Protein AF-A0A9P4L7N9-F1 (afdb_monomer_lite)

Foldseek 3Di:
DDDDDDDDDPDDLLVQDDPVPRDGDDPDDPDDDDPVVSVQVVVCVVVVWRWDWDDDPPPDIDIDTHHPPPPDVVVVVVVVVVVCPDVLLVVLVVLVVVLVVLVVPDPPDPVSLVVNLVSLLCCVVVRPPQLVSQCVVVVHNVVSVVVNVVSCVSNVVVVVVVVVVVCLVPDPVNVVVPPPVVQVPDDQLADFCLVLLVVQLVVQPDLWRDLLCVAQALSLVDPDSVLSNVSSVLVVLLVVQDPSVVCLVCSQVVVNVVSCVVRVNDDDPVCSNSSHHPHPPPSHRGSDPPPSPVRPDTSDDPDPPD

Secondary structure (DSSP, 8-state):
-PPPPP------GGGS--TTT-PPPSTT-SSPPPHHHHHHHHHHHHHTSEEEEEEETTTEEEEEEE----TTSHHHHHHHHHHS--HHHHHHHHHHHHHHHHHHT--S-HHHHHHHHHHHHHHHHHSTTHHHHHHHHHS-HHHHHHHHHHHHHHHHHHHHHHHHHHHHHH-HHHHT-HHHHHHHHS-GGGSBTHHHHHHHHH-TT-----HHHHHHSSGGG--SHHHHHHHHHHHHHHHTTS-HHHHHHHHHHT-HHHHHHHTT----GGGGGGG---TT-TTTTBS-STT-GGG-S-SS------

Organism: NCBI:txid1168544

Radius of gyration: 30.71 Å; chains: 1; bounding box: 59×58×100 Å

Sequence (306 aa):
MPAQLNHIQEFDEDELIDDSTSTIPISGLSTPLGLRDRFIRRLARLSGASVQISDERECSMSIFLTRRSSGLELDKELCRLLERGSTLDHDLGDRLIALYHSVHEYTGSMKKLNALIHSASTMTRSLPHLHVRMKPLLGKARFADELYQLICTLGFPERVYSTLVRAARTSRTFERLPSVHYFFTKPPQKRESVFRLIQFLNDRENTEPRPCLQRDYGFSFCKQREEVSCVKDIYSRLLQKVQPSDLHTACMSGELYELGYKNKVFIDAKNSRLMKNDYGNPYLGFDNVEGLEKFKDSLFKRRLRS

Structure (mmCIF, N/CA/C/O backbone):
data_AF-A0A9P4L7N9-F1
#
_entry.id   AF-A0A9P4L7N9-F1
#
loop_
_atom_site.group_PDB
_atom_site.id
_atom_site.type_symbol
_atom_site.label_atom_id
_atom_site.label_alt_id
_atom_site.label_comp_id
_atom_site.label_asym_id
_atom_site.label_entity_id
_atom_site.label_seq_id
_atom_site.pdbx_PDB_ins_code
_atom_site.Cartn_x
_atom_site.Cartn_y
_atom_site.Cartn_z
_atom_site.occupancy
_atom_site.B_iso_or_equiv
_atom_site.auth_seq_id
_atom_site.auth_comp_id
_atom_site.auth_asym_id
_atom_site.auth_atom_id
_atom_site.pdbx_PDB_model_num
ATOM 1 N N . MET A 1 1 ? 2.502 -21.934 -65.027 1.00 39.50 1 MET A N 1
ATOM 2 C CA . MET A 1 1 ? 2.366 -21.321 -63.689 1.00 39.50 1 MET A CA 1
ATOM 3 C C . MET A 1 1 ? 2.551 -22.410 -62.643 1.00 39.50 1 MET A C 1
ATOM 5 O O . MET A 1 1 ? 1.720 -23.309 -62.633 1.00 39.50 1 MET A O 1
ATOM 9 N N . PRO A 1 2 ? 3.627 -22.414 -61.836 1.00 43.03 2 PRO A N 1
ATOM 10 C CA . PRO A 1 2 ? 3.754 -23.350 -60.726 1.00 43.03 2 PRO A CA 1
ATOM 11 C C . PRO A 1 2 ? 3.201 -22.733 -59.433 1.00 43.03 2 PRO A C 1
ATOM 13 O O . PRO A 1 2 ? 3.405 -21.552 -59.154 1.00 43.03 2 PRO A O 1
ATOM 16 N N . ALA A 1 3 ? 2.469 -23.550 -58.679 1.00 45.22 3 ALA A N 1
ATOM 17 C CA . ALA A 1 3 ? 1.865 -23.205 -57.401 1.00 45.22 3 ALA A CA 1
ATOM 18 C C . ALA A 1 3 ? 2.938 -22.982 -56.321 1.00 45.22 3 ALA A C 1
ATOM 20 O O . ALA A 1 3 ? 3.862 -23.782 -56.178 1.00 45.22 3 ALA A O 1
ATOM 21 N N . GLN A 1 4 ? 2.801 -21.893 -55.563 1.00 47.22 4 GLN A N 1
ATOM 22 C CA . GLN A 1 4 ? 3.612 -21.606 -54.382 1.00 47.22 4 GLN A CA 1
ATOM 23 C C . GLN A 1 4 ? 3.220 -22.563 -53.247 1.00 47.22 4 GLN A C 1
ATOM 25 O O . GLN A 1 4 ? 2.061 -22.613 -52.839 1.00 47.22 4 GLN A O 1
ATOM 30 N N . LEU A 1 5 ? 4.194 -23.333 -52.757 1.00 43.31 5 LEU A N 1
ATOM 31 C CA . LEU A 1 5 ? 4.078 -24.170 -51.563 1.00 43.31 5 LEU A CA 1
ATOM 32 C C . LEU A 1 5 ? 4.108 -23.296 -50.301 1.00 43.31 5 LEU A C 1
ATOM 34 O O . LEU A 1 5 ? 4.976 -22.439 -50.145 1.00 43.31 5 LEU A O 1
ATOM 38 N N . ASN A 1 6 ? 3.151 -23.545 -49.406 1.00 43.66 6 ASN A N 1
ATOM 39 C CA . ASN A 1 6 ? 3.013 -22.899 -48.104 1.00 43.66 6 ASN A CA 1
ATOM 40 C C . ASN A 1 6 ? 4.239 -23.158 -47.217 1.00 43.66 6 ASN A C 1
ATOM 42 O O . ASN A 1 6 ? 4.568 -24.306 -46.921 1.00 43.66 6 ASN A O 1
ATOM 46 N N . HIS A 1 7 ? 4.865 -22.083 -46.740 1.00 39.22 7 HIS A N 1
ATOM 47 C CA . HIS A 1 7 ? 5.882 -22.129 -45.695 1.00 39.22 7 HIS A CA 1
ATOM 48 C C . HIS A 1 7 ? 5.163 -22.306 -44.348 1.00 39.22 7 HIS A C 1
ATOM 50 O O . HIS A 1 7 ? 4.683 -21.342 -43.755 1.00 39.22 7 HIS A O 1
ATOM 56 N N . ILE A 1 8 ? 5.017 -23.550 -43.890 1.00 42.91 8 ILE A N 1
ATOM 57 C CA . ILE A 1 8 ? 4.560 -23.827 -42.525 1.00 42.91 8 ILE A CA 1
ATOM 58 C C . ILE A 1 8 ? 5.722 -23.458 -41.600 1.00 42.91 8 ILE A C 1
ATOM 60 O O . ILE A 1 8 ? 6.830 -23.968 -41.746 1.00 42.91 8 ILE A O 1
ATOM 64 N N . GLN A 1 9 ? 5.487 -22.504 -40.705 1.00 48.31 9 GLN A N 1
ATOM 65 C CA . GLN A 1 9 ? 6.424 -22.125 -39.657 1.00 48.31 9 GLN A CA 1
ATOM 66 C C . GLN A 1 9 ? 6.448 -23.273 -38.637 1.00 48.31 9 GLN A C 1
ATOM 68 O O . GLN A 1 9 ? 5.475 -23.456 -37.906 1.00 48.31 9 GLN A O 1
ATOM 73 N N . GLU A 1 10 ? 7.505 -24.091 -38.646 1.00 48.66 10 GLU A N 1
ATOM 74 C CA . GLU A 1 10 ? 7.739 -25.100 -37.605 1.00 48.66 10 GLU A CA 1
ATOM 75 C C . GLU A 1 10 ? 7.782 -24.387 -36.249 1.00 48.66 10 GLU A C 1
ATOM 77 O O . GLU A 1 10 ? 8.653 -23.553 -35.992 1.00 48.66 10 GLU A O 1
ATOM 82 N N . PHE A 1 11 ? 6.787 -24.658 -35.406 1.00 51.41 11 PHE A N 1
ATOM 83 C CA . PHE A 1 11 ? 6.793 -24.215 -34.020 1.00 51.41 11 PHE A CA 1
ATOM 84 C C . PHE A 1 11 ? 7.800 -25.067 -33.256 1.00 51.41 11 PHE A C 1
ATOM 86 O O . PHE A 1 11 ? 7.732 -26.293 -33.295 1.00 51.41 11 PHE A O 1
ATOM 93 N N . ASP A 1 12 ? 8.734 -24.412 -32.573 1.00 61.47 12 ASP A N 1
ATOM 94 C CA . ASP A 1 12 ? 9.753 -25.094 -31.786 1.00 61.47 12 ASP A CA 1
ATOM 95 C C . ASP A 1 12 ? 9.100 -25.692 -30.530 1.00 61.47 12 ASP A C 1
ATOM 97 O O . ASP A 1 12 ? 8.646 -24.965 -29.640 1.00 61.47 12 ASP A O 1
ATOM 101 N N . GLU A 1 13 ? 9.009 -27.023 -30.485 1.00 60.66 13 GLU A N 1
ATOM 102 C CA . GLU A 1 13 ? 8.358 -27.783 -29.411 1.00 60.66 13 GLU A CA 1
ATOM 103 C C . GLU A 1 13 ? 8.951 -27.467 -28.023 1.00 60.66 13 GLU A C 1
ATOM 105 O O . GLU A 1 13 ? 8.253 -27.574 -27.011 1.00 60.66 13 GLU A O 1
ATOM 110 N N . ASP A 1 14 ? 10.201 -26.986 -27.969 1.00 58.56 14 ASP A N 1
ATOM 111 C CA . ASP A 1 14 ? 10.882 -26.582 -26.736 1.00 58.56 14 ASP A CA 1
ATOM 112 C C . ASP A 1 14 ? 10.313 -25.276 -26.124 1.00 58.56 14 ASP A C 1
ATOM 114 O O . ASP A 1 14 ? 10.538 -25.004 -24.943 1.00 58.56 14 ASP A O 1
ATOM 118 N N . GLU A 1 15 ? 9.564 -24.455 -26.877 1.00 56.69 15 GLU A N 1
ATOM 119 C CA . GLU A 1 15 ? 8.941 -23.215 -26.365 1.00 56.69 15 GLU A CA 1
ATOM 120 C C . GLU A 1 15 ? 7.544 -23.410 -25.779 1.00 56.69 15 GLU A C 1
ATOM 122 O O . GLU A 1 15 ? 7.012 -22.502 -25.135 1.00 56.69 15 GLU A O 1
ATOM 127 N N . LEU A 1 16 ? 6.962 -24.594 -25.963 1.00 55.56 16 LEU A N 1
ATOM 128 C CA . LEU A 1 16 ? 5.641 -24.910 -25.440 1.00 55.56 16 LEU A CA 1
ATOM 129 C C . LEU A 1 16 ? 5.697 -25.329 -23.967 1.00 55.56 16 LEU A C 1
ATOM 131 O O . LEU A 1 16 ? 4.698 -25.212 -23.276 1.00 55.56 16 LEU A O 1
ATOM 135 N N . ILE A 1 17 ? 6.839 -25.755 -23.429 1.00 58.38 17 ILE A N 1
ATOM 136 C CA . ILE A 1 17 ? 6.898 -26.313 -22.072 1.00 58.38 17 ILE A CA 1
ATOM 137 C C . ILE A 1 17 ? 7.143 -25.215 -21.022 1.00 58.38 17 ILE A C 1
ATOM 139 O O . ILE A 1 17 ? 8.161 -24.525 -21.041 1.00 58.38 17 ILE A O 1
ATOM 143 N N . ASP A 1 18 ? 6.218 -25.089 -20.065 1.00 57.59 18 ASP A N 1
ATOM 144 C CA . ASP A 1 18 ? 6.365 -24.237 -18.881 1.00 57.59 18 ASP A CA 1
ATOM 145 C C . ASP A 1 18 ? 7.207 -24.950 -17.808 1.00 57.59 18 ASP A C 1
ATOM 147 O O . ASP A 1 18 ? 6.776 -25.910 -17.160 1.00 57.59 18 ASP A O 1
ATOM 151 N N . ASP A 1 19 ? 8.428 -24.453 -17.603 1.00 60.22 19 ASP A N 1
ATOM 152 C CA . ASP A 1 19 ? 9.402 -25.010 -16.659 1.00 60.22 19 ASP A CA 1
ATOM 153 C C . ASP A 1 19 ? 8.965 -24.908 -15.184 1.00 60.22 19 ASP A C 1
ATOM 155 O O . ASP A 1 19 ? 9.558 -25.565 -14.328 1.00 60.22 19 ASP A O 1
ATOM 159 N N . SER A 1 20 ? 7.926 -24.127 -14.865 1.00 53.53 20 SER A N 1
ATOM 160 C CA . SER A 1 20 ? 7.419 -23.983 -13.494 1.00 53.53 20 SER A CA 1
ATOM 161 C C . SER A 1 20 ? 6.422 -25.070 -13.079 1.00 53.53 20 SER A C 1
ATOM 163 O O . SER A 1 20 ? 6.246 -25.316 -11.885 1.00 53.53 20 SER A O 1
ATOM 165 N N . THR A 1 21 ? 5.786 -25.744 -14.041 1.00 57.22 21 THR A N 1
ATOM 166 C CA . THR A 1 21 ? 4.665 -26.660 -13.771 1.00 57.22 21 THR A CA 1
ATOM 167 C C . THR A 1 21 ? 4.963 -28.120 -14.101 1.00 57.22 21 THR A C 1
ATOM 169 O O . THR A 1 21 ? 4.187 -28.994 -13.726 1.00 57.22 21 THR A O 1
ATOM 172 N N . SER A 1 22 ? 6.094 -28.423 -14.756 1.00 53.97 22 SER A N 1
ATOM 173 C CA . SER A 1 22 ? 6.445 -29.772 -15.253 1.00 53.97 22 SER A CA 1
ATOM 174 C C . SER A 1 22 ? 5.378 -30.425 -16.150 1.00 53.97 22 SER A C 1
ATOM 176 O O . SER A 1 22 ? 5.483 -31.607 -16.473 1.00 53.97 22 SER A O 1
ATOM 178 N N . THR A 1 23 ? 4.358 -29.679 -16.574 1.00 54.66 23 THR A N 1
ATOM 179 C CA . THR A 1 23 ? 3.279 -30.162 -17.435 1.00 54.66 23 THR A CA 1
ATOM 180 C C . THR A 1 23 ? 3.532 -29.743 -18.875 1.00 54.66 23 THR A C 1
ATOM 182 O O . THR A 1 23 ? 3.789 -28.575 -19.151 1.00 54.66 23 THR A O 1
ATOM 185 N N . ILE A 1 24 ? 3.442 -30.705 -19.794 1.00 51.59 24 ILE A N 1
ATOM 186 C CA . ILE A 1 24 ? 3.513 -30.480 -21.240 1.00 51.59 24 ILE A CA 1
ATOM 187 C C . ILE A 1 24 ? 2.164 -29.899 -21.684 1.00 51.59 24 ILE A C 1
ATOM 189 O O . ILE A 1 24 ? 1.150 -30.587 -21.527 1.00 51.59 24 ILE A O 1
ATOM 193 N N . PRO A 1 25 ? 2.083 -28.692 -22.261 1.00 51.41 25 PRO A N 1
ATOM 194 C CA . PRO A 1 25 ? 0.931 -28.354 -23.061 1.00 51.41 25 PRO A CA 1
ATOM 195 C C . PRO A 1 25 ? 1.207 -28.906 -24.459 1.00 51.41 25 PRO A C 1
ATOM 197 O O . PRO A 1 25 ? 2.130 -28.475 -25.139 1.00 51.41 25 PRO A O 1
ATOM 200 N N . ILE A 1 26 ? 0.355 -29.839 -24.875 1.00 50.16 26 ILE A N 1
ATOM 201 C CA . ILE A 1 26 ? 0.220 -30.406 -26.224 1.00 50.16 26 ILE A CA 1
ATOM 202 C C . ILE A 1 26 ? 0.769 -31.836 -26.372 1.00 50.16 26 ILE A C 1
ATOM 204 O O . ILE A 1 26 ? 1.901 -32.189 -26.057 1.00 50.16 26 ILE A O 1
ATOM 208 N N . SER A 1 27 ? -0.143 -32.667 -26.864 1.00 47.53 27 SER A N 1
ATOM 209 C CA . SER A 1 27 ? -0.022 -34.058 -27.283 1.00 47.53 27 SER A CA 1
ATOM 210 C C . SER A 1 27 ? 0.957 -34.224 -28.450 1.00 47.53 27 SER A C 1
ATOM 212 O O . SER A 1 27 ? 0.687 -33.710 -29.533 1.00 47.53 27 SER A O 1
ATOM 214 N N . GLY A 1 28 ? 2.043 -34.977 -28.250 1.00 55.84 28 GLY A N 1
ATOM 215 C CA . GLY A 1 28 ? 2.969 -35.358 -29.329 1.00 55.84 28 GLY A CA 1
ATOM 216 C C . GLY A 1 28 ? 4.300 -35.951 -28.855 1.00 55.84 28 GLY A C 1
ATOM 217 O O . GLY A 1 28 ? 4.819 -36.869 -29.482 1.00 55.84 28 GLY A O 1
ATOM 218 N N . LEU A 1 29 ? 4.813 -35.510 -27.702 1.00 52.47 29 LEU A N 1
ATOM 219 C CA . LEU A 1 29 ? 6.044 -36.050 -27.115 1.00 52.47 29 LEU A CA 1
ATOM 220 C C . LEU A 1 29 ? 5.734 -37.268 -26.234 1.00 52.47 29 LEU A C 1
ATOM 222 O O . LEU A 1 29 ? 5.100 -37.147 -25.187 1.00 52.47 29 LEU A O 1
ATOM 226 N N . SER A 1 30 ? 6.199 -38.452 -26.642 1.00 58.56 30 SER A N 1
ATOM 227 C CA . SER A 1 30 ? 6.005 -39.710 -25.902 1.00 58.56 30 SER A CA 1
ATOM 228 C C . SER A 1 30 ? 6.759 -39.765 -24.566 1.00 58.56 30 SER A C 1
ATOM 230 O O . SER A 1 30 ? 6.427 -40.586 -23.714 1.00 58.56 30 SER A O 1
ATOM 232 N N . THR A 1 31 ? 7.755 -38.897 -24.362 1.00 63.03 31 THR A N 1
ATOM 233 C CA . THR A 1 31 ? 8.534 -38.793 -23.118 1.00 63.03 31 THR A CA 1
ATOM 234 C C . THR A 1 31 ? 9.012 -37.353 -22.891 1.00 63.03 31 THR A C 1
ATOM 236 O O . THR A 1 31 ? 9.575 -36.766 -23.817 1.00 63.03 31 THR A O 1
ATOM 239 N N . PRO A 1 32 ? 8.839 -36.775 -21.686 1.00 63.97 32 PRO A N 1
ATOM 240 C CA . PRO A 1 32 ? 9.313 -35.427 -21.381 1.00 63.97 32 PRO A CA 1
ATOM 241 C C . PRO A 1 32 ? 10.845 -35.364 -21.385 1.00 63.97 32 PRO A C 1
ATOM 243 O O . PRO A 1 32 ? 11.508 -36.151 -20.710 1.00 63.97 32 PRO A O 1
ATOM 246 N N . LEU A 1 33 ? 11.410 -34.394 -22.110 1.00 67.00 33 LEU A N 1
ATOM 247 C CA . LEU A 1 33 ? 12.831 -34.054 -22.006 1.00 67.00 33 LEU A CA 1
ATOM 248 C C . LEU A 1 33 ? 13.129 -33.523 -20.600 1.00 67.00 33 LEU A C 1
ATOM 250 O O . LEU A 1 33 ? 12.395 -32.671 -20.085 1.00 67.00 33 LEU A O 1
ATOM 254 N N . GLY A 1 34 ? 14.213 -34.003 -19.989 1.00 78.81 34 GLY A N 1
ATOM 255 C CA . GLY A 1 34 ? 14.655 -33.536 -18.679 1.00 78.81 34 GLY A CA 1
ATOM 256 C C . GLY A 1 34 ? 15.051 -32.056 -18.706 1.00 78.81 34 GLY A C 1
ATOM 257 O O . GLY A 1 34 ? 15.504 -31.539 -19.727 1.00 78.81 34 GLY A O 1
ATOM 258 N N . LEU A 1 35 ? 14.923 -31.369 -17.564 1.00 75.19 35 LEU A N 1
ATOM 259 C CA . LEU A 1 35 ? 15.269 -29.944 -17.422 1.00 75.19 35 LEU A CA 1
ATOM 260 C C . LEU A 1 35 ? 16.699 -29.638 -17.907 1.00 75.19 35 LEU A C 1
ATOM 262 O O . LEU A 1 35 ? 16.936 -28.615 -18.546 1.00 75.19 35 LEU A O 1
ATOM 266 N N . ARG A 1 36 ? 17.638 -30.560 -17.652 1.00 79.81 36 ARG A N 1
ATOM 267 C CA . ARG A 1 36 ? 19.033 -30.476 -18.105 1.00 79.81 36 ARG A CA 1
ATOM 268 C C . ARG A 1 36 ? 19.140 -30.436 -19.628 1.00 79.81 36 ARG A C 1
ATOM 270 O O . ARG A 1 36 ? 19.815 -29.562 -20.162 1.00 79.81 36 ARG A O 1
ATOM 277 N N . ASP A 1 37 ? 18.444 -31.328 -20.325 1.00 81.06 37 ASP A N 1
ATOM 278 C CA . ASP A 1 37 ? 18.498 -31.406 -21.788 1.00 81.06 37 ASP A CA 1
ATOM 279 C C . ASP A 1 37 ? 17.838 -30.187 -22.435 1.00 81.06 37 ASP A C 1
ATOM 281 O O . ASP A 1 37 ? 18.383 -29.629 -23.388 1.00 81.06 37 ASP A O 1
ATOM 285 N N . ARG A 1 38 ? 16.719 -29.710 -21.866 1.00 80.25 38 ARG A N 1
ATOM 286 C CA . ARG A 1 38 ? 16.063 -28.468 -22.308 1.00 80.25 38 ARG A CA 1
ATOM 287 C C . ARG A 1 38 ? 16.979 -27.259 -22.141 1.00 80.25 38 ARG A C 1
ATOM 289 O O . ARG A 1 38 ? 17.140 -26.467 -23.068 1.00 80.25 38 ARG A O 1
ATOM 296 N N . PHE A 1 39 ? 17.630 -27.139 -20.984 1.00 77.88 39 PHE A N 1
ATOM 297 C CA . PHE A 1 39 ? 18.593 -26.071 -20.722 1.00 77.88 39 PHE A CA 1
ATOM 298 C C . PHE A 1 39 ? 19.777 -26.115 -21.701 1.00 77.88 39 PHE A C 1
ATOM 300 O O . PHE A 1 39 ? 20.113 -25.087 -22.291 1.00 77.88 39 PHE A O 1
ATOM 307 N N . ILE A 1 40 ? 20.360 -27.297 -21.941 1.00 80.12 40 ILE A N 1
ATOM 308 C CA . ILE A 1 40 ? 21.465 -27.492 -22.896 1.00 80.12 40 ILE A CA 1
ATOM 309 C C . ILE A 1 40 ? 21.045 -27.081 -24.310 1.00 80.12 40 ILE A C 1
ATOM 311 O O . ILE A 1 40 ? 21.751 -26.297 -24.945 1.00 80.12 40 ILE A O 1
ATOM 315 N N . ARG A 1 41 ? 19.890 -27.556 -24.796 1.00 80.25 41 ARG A N 1
ATOM 316 C CA . ARG A 1 41 ? 19.378 -27.225 -26.137 1.00 80.25 41 ARG A CA 1
ATOM 317 C C . ARG A 1 41 ? 19.138 -25.732 -26.298 1.00 80.25 41 ARG A C 1
ATOM 319 O O . ARG A 1 41 ? 19.615 -25.129 -27.260 1.00 80.25 41 ARG A O 1
ATOM 326 N N . ARG A 1 42 ? 18.465 -25.111 -25.327 1.00 79.00 42 ARG A N 1
ATOM 327 C CA . ARG A 1 42 ? 18.155 -23.679 -25.371 1.00 79.00 42 ARG A CA 1
ATOM 328 C C . ARG A 1 42 ? 19.420 -22.830 -25.337 1.00 79.00 42 ARG A C 1
ATOM 330 O O . ARG A 1 42 ? 19.534 -21.877 -26.107 1.00 79.00 42 ARG A O 1
ATOM 337 N N . LEU A 1 43 ? 20.384 -23.190 -24.489 1.00 73.81 43 LEU A N 1
ATOM 338 C CA . LEU A 1 43 ? 21.664 -22.494 -24.402 1.00 73.81 43 LEU A CA 1
ATOM 339 C C . LEU A 1 43 ? 22.497 -22.682 -25.678 1.00 73.81 43 LEU A C 1
ATOM 341 O O . LEU A 1 43 ? 23.106 -21.720 -26.147 1.00 73.81 43 LEU A O 1
ATOM 345 N N . ALA A 1 44 ? 22.481 -23.872 -26.284 1.00 79.50 44 ALA A N 1
ATOM 346 C CA . ALA A 1 44 ? 23.184 -24.156 -27.535 1.00 79.50 44 ALA A CA 1
ATOM 347 C C . ALA A 1 44 ? 22.612 -23.334 -28.692 1.00 79.50 44 ALA A C 1
ATOM 349 O O . ALA A 1 44 ? 23.355 -22.696 -29.439 1.00 79.50 44 ALA A O 1
ATOM 350 N N . ARG A 1 45 ? 21.279 -23.262 -28.769 1.00 79.12 45 ARG A N 1
ATOM 351 C CA . ARG A 1 45 ? 20.543 -22.446 -29.739 1.00 79.12 45 ARG A CA 1
ATOM 352 C C . ARG A 1 45 ? 20.857 -20.958 -29.582 1.00 79.12 45 ARG A C 1
ATOM 354 O O . ARG A 1 45 ? 21.196 -20.300 -30.558 1.00 79.12 45 ARG A O 1
ATOM 361 N N . LEU A 1 46 ? 20.796 -20.434 -28.355 1.00 66.88 46 LEU A N 1
ATOM 362 C CA . LEU A 1 46 ? 21.068 -19.018 -28.071 1.00 66.88 46 LEU A CA 1
ATOM 363 C C . LEU A 1 46 ? 22.524 -18.621 -28.341 1.00 66.88 46 LEU A C 1
ATOM 365 O O . LEU A 1 46 ? 22.785 -17.504 -28.780 1.00 66.88 46 LEU A O 1
ATOM 369 N N . SER A 1 47 ? 23.470 -19.515 -28.059 1.00 73.31 47 SER A N 1
ATOM 370 C CA . SER A 1 47 ? 24.902 -19.235 -28.210 1.00 73.31 47 SER A CA 1
ATOM 371 C C . SER A 1 47 ? 25.452 -19.558 -29.603 1.00 73.31 47 SER A C 1
ATOM 373 O O . SER A 1 47 ? 26.557 -19.123 -29.939 1.00 73.31 47 SER A O 1
ATOM 375 N N . GLY A 1 48 ? 24.719 -20.326 -30.416 1.00 77.44 48 GLY A N 1
ATOM 376 C CA . GLY A 1 48 ? 25.243 -20.900 -31.656 1.00 77.44 48 GLY A CA 1
ATOM 377 C C . GLY A 1 48 ? 26.469 -21.789 -31.411 1.00 77.44 48 GLY A C 1
ATOM 378 O O . GLY A 1 48 ? 27.365 -21.860 -32.255 1.00 77.44 48 GLY A O 1
ATOM 379 N N . ALA A 1 49 ? 26.557 -22.405 -30.230 1.00 84.19 49 ALA A N 1
ATOM 380 C CA . ALA A 1 49 ? 27.668 -23.245 -29.806 1.00 84.19 49 ALA A CA 1
ATOM 381 C C . ALA A 1 49 ? 27.156 -24.606 -29.325 1.00 84.19 49 ALA A C 1
ATOM 383 O O . ALA A 1 49 ? 26.030 -24.739 -28.858 1.00 84.19 49 ALA A O 1
ATOM 384 N N . SER A 1 50 ? 28.003 -25.627 -29.419 1.00 88.50 50 SER A N 1
ATOM 385 C CA . SER A 1 50 ? 27.754 -26.897 -28.744 1.00 88.50 50 SER A CA 1
ATOM 386 C C . SER A 1 50 ? 27.944 -26.690 -27.246 1.00 88.50 50 SER A C 1
ATOM 388 O O . SER A 1 50 ? 29.005 -26.233 -26.821 1.00 88.50 50 SER A O 1
ATOM 390 N N . VAL A 1 51 ? 26.932 -27.030 -26.455 1.00 85.06 51 VAL A N 1
ATOM 391 C CA . VAL A 1 51 ? 26.964 -26.943 -24.991 1.00 85.06 51 VAL A CA 1
ATOM 392 C C . VAL A 1 51 ? 27.148 -28.344 -24.430 1.00 85.06 51 VAL A C 1
ATOM 394 O O . VAL A 1 51 ? 26.395 -29.252 -24.777 1.00 85.06 51 VAL A O 1
ATOM 397 N N . GLN A 1 52 ? 28.119 -28.520 -23.542 1.00 91.12 52 GLN A N 1
ATOM 398 C CA . GLN A 1 52 ? 28.273 -29.727 -22.736 1.00 91.12 52 GLN A CA 1
ATOM 399 C C . GLN A 1 52 ? 28.301 -29.341 -21.260 1.00 91.12 52 GLN A C 1
ATOM 401 O O . GLN A 1 52 ? 28.959 -28.374 -20.883 1.00 91.12 52 GLN A O 1
ATOM 406 N N . ILE A 1 53 ? 27.577 -30.087 -20.429 1.00 86.81 53 ILE A N 1
ATOM 407 C CA . ILE A 1 53 ? 27.583 -29.916 -18.974 1.00 86.81 53 ILE A CA 1
ATOM 408 C C . ILE A 1 53 ? 28.283 -31.128 -18.376 1.00 86.81 53 ILE A C 1
ATOM 410 O O . ILE A 1 53 ? 27.849 -32.256 -18.615 1.00 86.81 53 ILE A O 1
ATOM 414 N N . SER A 1 54 ? 29.347 -30.898 -17.614 1.00 88.12 54 SER A N 1
ATOM 415 C CA . SER A 1 54 ? 30.030 -31.930 -16.838 1.00 88.12 54 SER A CA 1
ATOM 416 C C . SER A 1 54 ? 29.748 -31.704 -15.358 1.00 88.12 54 SER A C 1
ATOM 418 O O . SER A 1 54 ? 29.895 -30.591 -14.851 1.00 88.12 54 SER A O 1
ATOM 420 N N . ASP A 1 55 ? 29.325 -32.761 -14.672 1.00 87.31 55 ASP A N 1
ATOM 421 C CA . ASP A 1 55 ? 29.136 -32.738 -13.226 1.00 87.31 55 ASP A CA 1
ATOM 422 C C . ASP A 1 55 ? 30.465 -33.155 -12.585 1.00 87.31 55 ASP A C 1
ATOM 424 O O . ASP A 1 55 ? 30.855 -34.324 -12.597 1.00 87.31 55 ASP A O 1
ATOM 428 N N . GLU A 1 56 ? 31.213 -32.176 -12.085 1.00 72.69 56 GLU A N 1
ATOM 429 C CA . GLU A 1 56 ? 32.501 -32.400 -11.439 1.00 72.69 56 GLU A CA 1
ATOM 430 C C . GLU A 1 56 ? 32.301 -32.392 -9.923 1.00 72.69 56 GLU A C 1
ATOM 432 O O . GLU A 1 56 ? 32.200 -31.335 -9.308 1.00 72.69 56 GLU A O 1
ATOM 437 N N . ARG A 1 57 ? 32.285 -33.581 -9.302 1.00 72.50 57 ARG A N 1
ATOM 438 C CA . ARG A 1 57 ? 32.075 -33.786 -7.849 1.00 72.50 57 ARG A CA 1
ATOM 439 C C . ARG A 1 57 ? 30.713 -33.261 -7.352 1.00 72.50 57 ARG A C 1
ATOM 441 O O . ARG A 1 57 ? 30.013 -32.528 -8.036 1.00 72.50 57 ARG A O 1
ATOM 448 N N . GLU A 1 58 ? 30.323 -33.647 -6.137 1.00 73.31 58 GLU A N 1
ATOM 449 C CA . GLU A 1 58 ? 28.951 -33.488 -5.607 1.00 73.31 58 GLU A CA 1
ATOM 450 C C . GLU A 1 58 ? 28.397 -32.045 -5.550 1.00 73.31 58 GLU A C 1
ATOM 452 O O . GLU A 1 58 ? 27.207 -31.877 -5.301 1.00 73.31 58 GLU A O 1
ATOM 457 N N . CYS A 1 59 ? 29.200 -31.006 -5.818 1.00 64.88 59 CYS A N 1
ATOM 458 C CA . CYS A 1 59 ? 28.775 -29.607 -5.694 1.00 64.88 59 CYS A CA 1
ATOM 459 C C . CYS A 1 59 ? 29.303 -28.647 -6.781 1.00 64.88 59 CYS A C 1
ATOM 461 O O . CYS A 1 59 ? 29.179 -27.435 -6.594 1.00 64.88 59 CYS A O 1
ATOM 463 N N . SER A 1 60 ? 29.892 -29.113 -7.893 1.00 59.19 60 SER A N 1
ATOM 464 C CA . SER A 1 60 ? 30.276 -28.196 -8.982 1.00 59.19 60 SER A CA 1
ATOM 465 C C . SER A 1 60 ? 29.857 -28.673 -10.368 1.00 59.19 60 SER A C 1
ATOM 467 O O . SER A 1 60 ? 30.046 -29.822 -10.746 1.00 59.19 60 SER A O 1
ATOM 469 N N . MET A 1 61 ? 29.278 -27.747 -11.131 1.00 75.75 61 MET A N 1
ATOM 470 C CA . MET A 1 61 ? 28.844 -27.953 -12.507 1.00 75.75 61 MET A CA 1
ATOM 471 C C . MET A 1 61 ? 29.710 -27.082 -13.413 1.00 75.75 61 MET A C 1
ATOM 473 O O . MET A 1 61 ? 29.741 -25.860 -13.249 1.00 75.75 61 MET A O 1
ATOM 477 N N . SER A 1 62 ? 30.402 -27.698 -14.368 1.00 74.00 62 SER A N 1
ATOM 478 C CA . SER A 1 62 ? 31.180 -27.001 -15.391 1.00 74.00 62 SER A CA 1
ATOM 479 C C . SER A 1 62 ? 30.425 -27.034 -16.725 1.00 74.00 62 SER A C 1
ATOM 481 O O . SER A 1 62 ? 29.948 -28.076 -17.178 1.00 74.00 62 SER A O 1
ATOM 483 N N . ILE A 1 63 ? 30.264 -25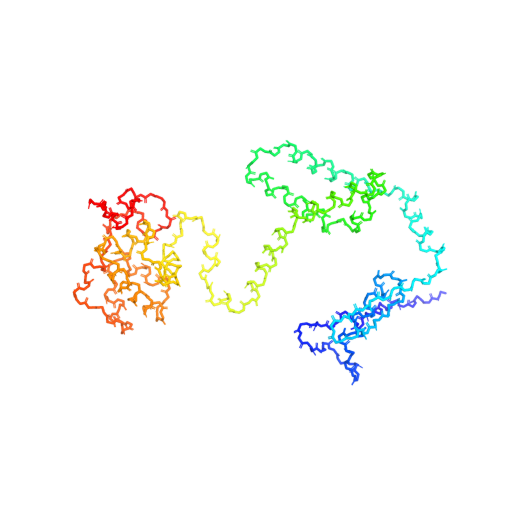.862 -17.350 1.00 77.62 63 ILE A N 1
ATOM 484 C CA . ILE A 1 63 ? 29.598 -25.712 -18.650 1.00 77.62 63 ILE A CA 1
ATOM 485 C C . ILE A 1 63 ? 30.661 -25.390 -19.697 1.00 77.62 63 ILE A C 1
ATOM 487 O O . ILE A 1 63 ? 31.287 -24.330 -19.654 1.00 77.62 63 ILE A O 1
ATOM 491 N N . PHE A 1 64 ? 30.838 -26.288 -20.660 1.00 79.56 64 PHE A N 1
ATOM 492 C CA . PHE A 1 64 ? 31.762 -26.126 -21.774 1.00 79.56 64 PHE A CA 1
ATOM 493 C C . PHE A 1 64 ? 30.999 -25.693 -23.025 1.00 79.56 64 PHE A C 1
ATOM 495 O O . PHE A 1 64 ? 30.052 -26.352 -23.458 1.00 79.56 64 PHE A O 1
ATOM 502 N N . LEU A 1 65 ? 31.424 -24.573 -23.612 1.00 77.44 65 LEU A N 1
ATOM 503 C CA . LEU A 1 65 ? 30.881 -24.041 -24.858 1.00 77.44 65 LEU A CA 1
ATOM 504 C C . LEU A 1 65 ? 31.909 -24.234 -25.970 1.00 77.44 65 LEU A C 1
ATOM 506 O O . LEU A 1 65 ? 32.956 -23.590 -25.979 1.00 77.44 65 LEU A O 1
AT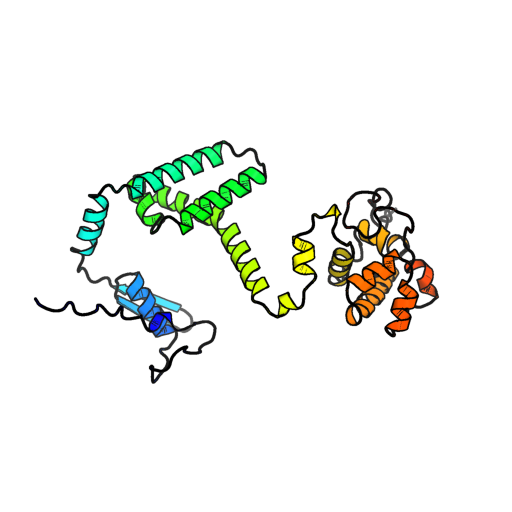OM 510 N N . THR A 1 66 ? 31.605 -25.099 -26.931 1.00 79.81 66 THR A N 1
ATOM 511 C CA . THR A 1 66 ? 32.443 -25.304 -28.115 1.00 79.81 66 THR A CA 1
ATOM 512 C C . THR A 1 66 ? 31.745 -24.713 -29.324 1.00 79.81 66 THR A C 1
ATOM 514 O O . THR A 1 66 ? 30.776 -25.264 -29.850 1.00 79.81 66 THR A O 1
ATOM 517 N N . ARG A 1 67 ? 32.229 -23.564 -29.790 1.00 70.25 67 ARG A N 1
ATOM 518 C CA . ARG A 1 67 ? 31.708 -22.943 -31.006 1.00 70.25 67 ARG A CA 1
ATOM 519 C C . ARG A 1 67 ? 32.346 -23.626 -32.211 1.00 70.25 67 ARG A C 1
ATOM 521 O O . ARG A 1 67 ? 33.569 -23.636 -32.326 1.00 70.25 67 ARG A O 1
ATOM 528 N N . ARG A 1 68 ? 31.540 -24.193 -33.117 1.00 59.59 68 ARG A N 1
ATOM 529 C CA . ARG A 1 68 ? 32.064 -24.585 -34.431 1.00 59.59 68 ARG A CA 1
ATOM 530 C C . ARG A 1 68 ? 32.492 -23.305 -35.134 1.00 59.59 68 ARG A C 1
ATOM 532 O O . ARG A 1 68 ? 31.687 -22.396 -35.317 1.00 59.59 68 ARG A O 1
ATOM 539 N N . SER A 1 69 ? 33.754 -23.234 -35.525 1.00 51.59 69 SER A N 1
ATOM 540 C CA . SER A 1 69 ? 34.298 -22.204 -36.402 1.00 51.59 69 SER A CA 1
ATOM 541 C C . SER A 1 69 ? 33.776 -22.384 -37.836 1.00 51.59 69 SER A C 1
ATOM 543 O O . SER A 1 69 ? 34.538 -22.436 -38.789 1.00 51.59 69 SER A O 1
ATOM 545 N N . SER A 1 70 ? 32.454 -22.429 -38.017 1.00 51.06 70 SER A N 1
ATOM 546 C CA . SER A 1 70 ? 31.793 -22.066 -39.278 1.00 51.06 70 SER A CA 1
ATOM 547 C C . SER A 1 70 ? 31.522 -20.553 -39.306 1.00 51.06 70 SER A C 1
ATOM 549 O O . SER A 1 70 ? 30.506 -20.077 -39.813 1.00 51.06 70 SER A O 1
ATOM 551 N N . GLY A 1 71 ? 32.432 -19.787 -38.695 1.00 50.84 71 GLY A N 1
ATOM 552 C CA . GLY A 1 71 ? 32.466 -18.337 -38.724 1.00 50.84 71 GLY A CA 1
ATOM 553 C C . GLY A 1 71 ? 33.001 -17.893 -40.070 1.00 50.84 71 GLY A C 1
ATOM 554 O O . GLY A 1 71 ? 34.207 -17.794 -40.239 1.00 50.84 71 GLY A O 1
ATOM 555 N N . LEU A 1 72 ? 32.088 -17.687 -41.015 1.00 46.66 72 LEU A N 1
ATOM 556 C CA . LEU A 1 72 ? 32.287 -16.839 -42.192 1.00 46.66 72 LEU A CA 1
ATOM 557 C C . LEU A 1 72 ? 30.955 -16.401 -42.828 1.00 46.66 72 LEU A C 1
ATOM 559 O O . LEU A 1 72 ? 30.988 -15.506 -43.664 1.00 46.66 72 LEU A O 1
ATOM 563 N N . GLU A 1 73 ? 29.796 -16.959 -42.445 1.00 48.88 73 GLU A N 1
ATOM 564 C CA . GLU A 1 73 ? 28.485 -16.485 -42.935 1.00 48.88 73 GLU A CA 1
ATOM 565 C C . GLU A 1 73 ? 27.721 -15.599 -41.945 1.00 48.88 73 GLU A C 1
ATOM 567 O O . GLU A 1 73 ? 27.199 -14.569 -42.361 1.00 48.88 73 GLU A O 1
ATOM 572 N N . LEU A 1 74 ? 27.715 -15.901 -40.639 1.00 47.81 74 LEU A N 1
ATOM 573 C CA . LEU A 1 74 ? 26.993 -15.062 -39.668 1.00 47.81 74 LEU A CA 1
ATOM 574 C C . LEU A 1 74 ? 27.640 -13.676 -39.497 1.00 47.81 74 LEU A C 1
ATOM 576 O O . LEU A 1 74 ? 26.935 -12.688 -39.332 1.00 47.81 74 LEU A O 1
ATOM 580 N N . ASP A 1 75 ? 28.970 -13.598 -39.613 1.00 49.06 75 ASP A N 1
ATOM 581 C CA . ASP A 1 75 ? 29.704 -12.325 -39.645 1.00 49.06 75 ASP A CA 1
ATOM 582 C C . ASP A 1 75 ? 29.465 -11.565 -40.951 1.00 49.06 75 ASP A C 1
ATOM 584 O O . ASP A 1 75 ? 29.434 -10.345 -40.939 1.00 49.06 75 ASP A O 1
ATOM 588 N N . LYS A 1 76 ? 29.219 -12.248 -42.078 1.00 50.62 76 LYS A N 1
ATOM 589 C CA . LYS A 1 76 ? 28.830 -11.572 -43.325 1.00 50.62 76 LYS A CA 1
ATOM 590 C C . LYS A 1 76 ? 27.409 -11.030 -43.249 1.00 50.62 76 LYS A C 1
ATOM 592 O O . LYS A 1 76 ? 27.161 -9.973 -43.809 1.00 50.62 76 LYS A O 1
ATOM 597 N N . GLU A 1 77 ? 26.497 -11.693 -42.543 1.00 51.16 77 GLU A N 1
ATOM 598 C CA . GLU A 1 77 ? 25.134 -11.195 -42.330 1.00 51.16 77 GLU A CA 1
ATOM 599 C C . GLU A 1 77 ? 25.106 -10.030 -41.323 1.00 51.16 77 GLU A C 1
ATOM 601 O O . GLU A 1 77 ? 24.438 -9.026 -41.562 1.00 51.16 77 GLU A O 1
ATOM 606 N N . LEU A 1 78 ? 25.907 -10.099 -40.249 1.00 46.69 78 LEU A N 1
ATOM 607 C CA . LEU A 1 78 ? 26.098 -8.986 -39.312 1.00 46.69 78 LEU A CA 1
ATOM 608 C C . LEU A 1 78 ? 26.814 -7.798 -39.979 1.00 46.69 78 LEU A C 1
ATOM 610 O O . LEU A 1 78 ? 26.403 -6.659 -39.782 1.00 46.69 78 LEU A O 1
ATOM 614 N N . CYS A 1 79 ? 27.826 -8.053 -40.817 1.00 48.75 79 CYS A N 1
ATOM 615 C CA . CYS A 1 79 ? 28.497 -7.029 -41.621 1.00 48.75 79 CYS A CA 1
ATOM 616 C C . CYS A 1 79 ? 27.579 -6.454 -42.709 1.00 48.75 79 CYS A C 1
ATOM 618 O O . CYS A 1 79 ? 27.586 -5.248 -42.899 1.00 48.75 79 CYS A O 1
ATOM 620 N N . ARG A 1 80 ? 26.710 -7.247 -43.353 1.00 52.28 80 ARG A N 1
ATOM 621 C CA . ARG A 1 80 ? 25.677 -6.737 -44.282 1.00 52.28 80 ARG A CA 1
ATOM 622 C C . ARG A 1 80 ? 24.610 -5.899 -43.570 1.00 52.28 80 ARG A C 1
ATOM 624 O O . ARG A 1 80 ? 24.099 -4.945 -44.157 1.00 52.28 80 ARG A O 1
ATOM 631 N N . LEU A 1 81 ? 24.268 -6.233 -42.322 1.00 49.81 81 LEU A N 1
ATOM 632 C CA . LEU A 1 81 ? 23.387 -5.429 -41.463 1.00 49.81 81 LEU A CA 1
ATOM 633 C C . LEU A 1 81 ? 24.068 -4.149 -40.954 1.00 49.81 81 LEU A C 1
ATOM 635 O O . LEU A 1 81 ? 23.374 -3.162 -40.742 1.00 49.81 81 LEU A O 1
ATOM 639 N N . LEU A 1 82 ? 25.395 -4.150 -40.794 1.00 49.09 82 LEU A N 1
ATOM 640 C CA . LEU A 1 82 ? 26.206 -2.975 -40.447 1.00 49.09 82 LEU A CA 1
ATOM 641 C C . LEU A 1 82 ? 26.499 -2.071 -41.663 1.00 49.09 82 LEU A C 1
ATOM 643 O O . LEU A 1 82 ? 26.556 -0.855 -41.514 1.00 49.09 82 LEU A O 1
ATOM 647 N N . GLU A 1 83 ? 26.649 -2.634 -42.867 1.00 49.19 83 GLU A N 1
ATOM 648 C CA . GLU A 1 83 ? 26.857 -1.897 -44.128 1.00 49.19 83 GLU A CA 1
ATOM 649 C C . GLU A 1 83 ? 25.565 -1.255 -44.646 1.00 49.19 83 GLU A C 1
ATOM 651 O O . GLU A 1 83 ? 25.587 -0.179 -45.247 1.00 49.19 83 GLU A O 1
ATOM 656 N N . ARG A 1 84 ? 24.407 -1.851 -44.343 1.00 48.81 84 ARG A N 1
ATOM 657 C CA . ARG A 1 84 ? 23.132 -1.135 -44.360 1.00 48.81 84 ARG A CA 1
ATOM 658 C C . ARG A 1 84 ? 23.060 -0.290 -43.095 1.00 48.81 84 ARG A C 1
ATOM 660 O O . ARG A 1 84 ? 22.376 -0.686 -42.160 1.00 48.81 84 ARG A O 1
ATOM 667 N N . GLY A 1 85 ? 23.737 0.861 -43.088 1.00 49.53 85 GLY A N 1
ATOM 668 C CA . GLY A 1 85 ? 23.536 1.949 -42.124 1.00 49.53 85 GLY A CA 1
ATOM 669 C C . GLY A 1 85 ? 22.057 2.331 -42.099 1.00 49.53 85 GLY A C 1
ATOM 670 O O . GLY A 1 85 ? 21.586 3.185 -42.847 1.00 49.53 85 GLY A O 1
ATOM 671 N N . SER A 1 86 ? 21.306 1.555 -41.332 1.00 55.84 86 SER A N 1
ATOM 672 C CA . SER A 1 86 ? 19.869 1.413 -41.433 1.00 55.84 86 SER A CA 1
ATOM 673 C C . SER A 1 86 ? 19.241 2.595 -40.720 1.00 55.84 86 SER A C 1
ATOM 675 O O . SER A 1 86 ? 19.729 3.054 -39.687 1.00 55.84 86 SER A O 1
ATOM 677 N N . THR A 1 87 ? 18.114 3.077 -41.227 1.00 57.34 87 THR A N 1
ATOM 678 C CA . THR A 1 87 ? 17.233 4.025 -40.528 1.00 57.34 87 THR A CA 1
ATOM 679 C C . THR A 1 87 ? 16.967 3.627 -39.069 1.00 57.34 87 THR A C 1
ATOM 681 O O . THR A 1 87 ? 16.706 4.481 -38.229 1.00 57.34 87 THR A O 1
ATOM 684 N N . LEU A 1 88 ? 17.111 2.341 -38.735 1.00 59.38 88 LEU A N 1
ATOM 685 C CA . LEU A 1 88 ? 17.039 1.823 -37.375 1.00 59.38 88 LEU A CA 1
ATOM 686 C C . LEU A 1 88 ? 18.079 2.446 -36.430 1.00 59.38 88 LEU A C 1
ATOM 688 O O . LEU A 1 88 ? 17.736 2.723 -35.279 1.00 59.38 88 LEU A O 1
ATOM 692 N N . ASP A 1 89 ? 19.327 2.663 -36.852 1.00 77.12 89 ASP A N 1
ATOM 693 C CA . ASP A 1 89 ? 20.376 3.207 -35.970 1.00 77.12 89 ASP A CA 1
ATOM 694 C C . ASP A 1 89 ? 20.216 4.710 -35.721 1.00 77.12 89 ASP A C 1
ATOM 696 O O . ASP A 1 89 ? 20.651 5.203 -34.680 1.00 77.12 89 ASP A O 1
ATOM 700 N N . HIS A 1 90 ? 19.473 5.397 -36.594 1.00 84.38 90 HIS A N 1
ATOM 701 C CA . HIS A 1 90 ? 19.026 6.767 -36.358 1.00 84.38 90 HIS A CA 1
ATOM 702 C C . HIS A 1 90 ? 18.011 6.820 -35.203 1.00 84.38 90 HIS A C 1
ATOM 704 O O . HIS A 1 90 ? 18.218 7.585 -34.272 1.00 84.38 90 HIS A O 1
ATOM 710 N N . ASP A 1 91 ? 17.003 5.933 -35.169 1.00 88.62 91 ASP A N 1
ATOM 711 C CA . ASP A 1 91 ? 16.031 5.869 -34.053 1.00 88.62 91 ASP A CA 1
ATOM 712 C C . ASP A 1 91 ? 16.706 5.539 -32.706 1.00 88.62 91 ASP A C 1
ATOM 714 O O . ASP A 1 91 ? 16.360 6.097 -31.663 1.00 88.62 91 ASP A O 1
ATOM 718 N N . LEU A 1 92 ? 17.717 4.659 -32.706 1.00 91.88 92 LEU A N 1
ATOM 719 C CA . LEU A 1 92 ? 18.515 4.409 -31.501 1.00 91.88 92 LEU A CA 1
ATOM 720 C C . LEU A 1 92 ? 19.282 5.670 -31.068 1.00 91.88 92 LEU A C 1
ATOM 722 O O . LEU A 1 92 ? 19.268 6.005 -29.881 1.00 91.88 92 LEU A O 1
ATOM 726 N N . GLY A 1 93 ? 19.929 6.359 -32.011 1.00 87.75 93 GLY A N 1
ATOM 727 C CA . GLY A 1 93 ? 20.622 7.624 -31.762 1.00 87.75 93 GLY A CA 1
ATOM 728 C C . GLY A 1 93 ? 19.693 8.693 -31.184 1.00 87.75 93 GLY A C 1
ATOM 729 O O . GLY A 1 93 ? 19.979 9.235 -30.116 1.00 87.75 93 GLY A O 1
ATOM 730 N N . ASP A 1 94 ? 18.543 8.918 -31.817 1.00 91.19 94 ASP A N 1
ATOM 731 C CA . ASP A 1 94 ? 17.539 9.901 -31.400 1.00 91.19 94 ASP A CA 1
ATOM 732 C C . ASP A 1 94 ? 17.027 9.620 -29.983 1.00 91.19 94 ASP A C 1
ATOM 734 O O . ASP A 1 94 ? 16.925 10.523 -29.149 1.00 91.19 94 ASP A O 1
ATOM 738 N N . ARG A 1 95 ? 16.763 8.350 -29.657 1.00 94.25 95 ARG A N 1
ATOM 739 C CA . ARG A 1 95 ? 16.323 7.953 -28.311 1.00 94.25 95 ARG A CA 1
ATOM 740 C C . ARG A 1 95 ? 17.410 8.123 -27.260 1.00 94.25 95 ARG A C 1
ATOM 742 O O . ARG A 1 95 ? 17.097 8.528 -26.142 1.00 94.25 95 ARG A O 1
ATOM 749 N N . LEU A 1 96 ? 18.670 7.839 -27.591 1.00 90.12 96 LEU A N 1
ATOM 750 C CA . LEU A 1 96 ? 19.796 8.077 -26.684 1.00 90.12 96 LEU A CA 1
ATOM 751 C C . LEU A 1 96 ? 19.991 9.575 -26.419 1.00 90.12 96 LEU A C 1
ATOM 753 O O . LEU A 1 96 ? 20.200 9.960 -25.269 1.00 90.12 96 LEU A O 1
ATOM 757 N N . ILE A 1 97 ? 19.853 10.418 -27.447 1.00 88.25 97 ILE A N 1
ATOM 758 C CA . ILE A 1 97 ? 19.900 11.882 -27.321 1.00 88.25 97 ILE A CA 1
ATOM 759 C C . ILE A 1 97 ? 18.738 12.382 -26.451 1.00 88.25 97 ILE A C 1
ATOM 761 O O . ILE A 1 97 ? 18.950 13.133 -25.498 1.00 88.25 97 ILE A O 1
ATOM 765 N N . ALA A 1 98 ? 17.514 11.917 -26.706 1.00 92.31 98 ALA A N 1
ATOM 766 C CA . ALA A 1 98 ? 16.345 12.282 -25.907 1.00 92.31 98 ALA A CA 1
ATOM 767 C C . ALA A 1 98 ? 16.478 11.844 -24.437 1.00 92.31 98 ALA A C 1
ATOM 769 O O . ALA A 1 98 ? 16.127 12.596 -23.520 1.00 92.31 98 ALA A O 1
ATOM 770 N N . LEU A 1 99 ? 17.012 10.641 -24.195 1.00 90.62 99 LEU A N 1
ATOM 771 C CA . LEU A 1 99 ? 17.292 10.146 -22.850 1.00 90.62 99 LEU A CA 1
ATOM 772 C C . LEU A 1 99 ? 18.351 11.013 -22.155 1.00 90.62 99 LEU A C 1
ATOM 774 O O . LEU A 1 99 ? 18.152 11.392 -21.003 1.00 90.62 99 LEU A O 1
ATOM 778 N N . TYR A 1 100 ? 19.427 11.381 -22.855 1.00 89.50 100 TYR A N 1
ATOM 779 C CA . TYR A 1 100 ? 20.462 12.281 -22.341 1.00 89.50 100 TYR A CA 1
ATOM 780 C C . TYR A 1 100 ? 19.884 13.634 -21.907 1.00 89.50 100 TYR A C 1
ATOM 782 O O . TYR A 1 100 ? 20.106 14.052 -20.768 1.00 89.50 100 TYR A O 1
ATOM 790 N N . HIS A 1 101 ? 19.080 14.282 -22.757 1.00 86.94 101 HIS A N 1
ATOM 791 C CA . HIS A 1 101 ? 18.419 15.543 -22.406 1.00 86.94 101 HIS A CA 1
ATOM 792 C C . HIS A 1 101 ? 17.499 15.388 -21.193 1.00 86.94 101 HIS A C 1
ATOM 794 O O . HIS A 1 101 ? 17.561 16.188 -20.263 1.00 86.94 101 HIS A O 1
ATOM 800 N N . SER A 1 102 ? 16.712 14.312 -21.146 1.00 91.44 102 SER A N 1
ATOM 801 C CA . SER A 1 102 ? 15.811 14.037 -20.022 1.00 91.44 102 SER A CA 1
ATOM 802 C C . SER A 1 102 ? 16.564 13.853 -18.697 1.00 91.44 102 SER A C 1
ATOM 804 O O . SER A 1 102 ? 16.077 14.276 -17.647 1.00 91.44 102 SER A O 1
ATOM 806 N N . VAL A 1 103 ? 17.747 13.224 -18.729 1.00 87.31 103 VAL A N 1
ATOM 807 C CA . VAL A 1 103 ? 18.611 13.053 -17.549 1.00 87.31 103 VAL A CA 1
ATOM 808 C C . VAL A 1 103 ? 19.228 14.390 -17.145 1.00 87.31 103 VAL A C 1
ATOM 810 O O . VAL A 1 103 ? 19.250 14.710 -15.961 1.00 87.31 103 VAL A O 1
ATOM 813 N N . HIS A 1 104 ? 19.688 15.193 -18.106 1.00 89.56 104 HIS A N 1
ATOM 814 C CA . HIS A 1 104 ? 20.281 16.502 -17.833 1.00 89.56 104 HIS A CA 1
ATOM 815 C C . HIS A 1 104 ? 19.268 17.493 -17.239 1.00 89.56 104 HIS A C 1
ATOM 817 O O . HIS A 1 104 ? 19.589 18.260 -16.336 1.00 89.56 104 HIS A O 1
ATOM 823 N N . GLU A 1 105 ? 18.016 17.434 -17.689 1.00 89.00 105 GLU A N 1
ATOM 824 C CA . GLU A 1 105 ? 16.920 18.246 -17.158 1.00 89.00 105 GLU A CA 1
ATOM 825 C C . GLU A 1 105 ? 16.335 17.714 -15.839 1.00 89.00 105 GLU A C 1
ATOM 827 O O . GLU A 1 105 ? 15.371 18.288 -15.312 1.00 89.00 105 GLU A O 1
ATOM 832 N N . TYR A 1 106 ? 16.836 16.600 -15.303 1.00 91.12 106 TYR A N 1
ATOM 833 C CA . TYR A 1 106 ? 16.282 15.998 -14.100 1.00 91.12 106 TYR A CA 1
ATOM 834 C C . TYR A 1 106 ? 16.594 16.835 -12.854 1.00 91.12 106 TYR A C 1
ATOM 836 O O . TYR A 1 106 ? 17.717 16.895 -12.369 1.00 91.12 106 TYR A O 1
ATOM 844 N N . THR A 1 107 ? 15.552 17.439 -12.282 1.00 92.12 107 THR A N 1
ATOM 845 C CA . THR A 1 107 ? 15.640 18.305 -11.095 1.00 92.12 107 THR A CA 1
ATOM 846 C C . THR A 1 107 ? 15.223 17.609 -9.794 1.00 92.12 107 THR A C 1
ATOM 848 O O . THR A 1 107 ? 14.842 18.273 -8.835 1.00 92.12 107 THR A O 1
ATOM 851 N N . GLY A 1 108 ? 15.192 16.271 -9.752 1.00 84.69 108 GLY A N 1
ATOM 852 C CA . GLY A 1 108 ? 14.695 15.521 -8.585 1.00 84.69 108 GLY A CA 1
ATOM 853 C C . GLY A 1 108 ? 13.169 15.344 -8.527 1.00 84.69 108 GLY A C 1
ATOM 854 O O . GLY A 1 108 ? 12.647 14.726 -7.602 1.00 84.69 108 GLY A O 1
ATOM 855 N N . SER A 1 109 ? 12.421 15.874 -9.502 1.00 91.88 109 SER A N 1
ATOM 856 C CA . SER A 1 109 ? 10.958 15.741 -9.543 1.00 91.88 109 SER A CA 1
ATOM 857 C C . SER A 1 109 ? 10.522 14.316 -9.894 1.00 91.88 109 SER A C 1
ATOM 859 O O . SER A 1 109 ? 10.900 13.792 -10.943 1.00 91.88 109 SER A O 1
ATOM 861 N N . MET A 1 110 ? 9.612 13.739 -9.100 1.00 81.12 110 MET A N 1
ATOM 862 C CA . MET A 1 110 ? 9.015 12.420 -9.375 1.00 81.12 110 MET A CA 1
ATOM 863 C C . MET A 1 110 ? 8.358 12.326 -10.759 1.00 81.12 110 MET A C 1
ATOM 865 O O . MET A 1 110 ? 8.414 11.278 -11.395 1.00 81.12 110 MET A O 1
ATOM 869 N N . LYS A 1 111 ? 7.772 13.419 -11.271 1.00 87.19 111 LYS A N 1
ATOM 870 C CA . LYS A 1 111 ? 7.186 13.444 -12.623 1.00 87.19 111 LYS A CA 1
ATOM 871 C C . LYS A 1 111 ? 8.254 13.212 -13.697 1.00 87.19 111 LYS A C 1
ATOM 873 O O . LYS A 1 111 ? 8.036 12.420 -14.609 1.00 87.19 111 LYS A O 1
ATOM 878 N N . LYS A 1 112 ? 9.405 13.881 -13.572 1.00 86.94 112 LYS A N 1
ATOM 879 C CA . LYS A 1 112 ? 10.539 13.723 -14.494 1.00 86.94 112 LYS A CA 1
ATOM 880 C C . LYS A 1 112 ? 11.204 12.353 -14.334 1.00 86.94 112 LYS A C 1
ATOM 882 O O . LYS A 1 112 ? 11.533 11.731 -15.337 1.00 86.94 112 LYS A O 1
ATOM 887 N N . LEU A 1 113 ? 11.310 11.844 -13.103 1.00 86.38 113 LEU A N 1
ATOM 888 C CA . LEU A 1 113 ? 11.799 10.485 -12.844 1.00 86.38 113 LEU A CA 1
ATOM 889 C C . LEU A 1 113 ? 10.926 9.427 -13.536 1.00 86.38 113 LEU A C 1
ATOM 891 O O . LEU A 1 113 ? 11.445 8.537 -14.200 1.00 86.38 113 LEU A O 1
ATOM 895 N N . ASN A 1 114 ? 9.600 9.551 -13.445 1.00 85.56 114 ASN A N 1
ATOM 896 C CA . ASN A 1 114 ? 8.682 8.632 -14.119 1.00 85.56 114 ASN A CA 1
ATOM 897 C C . ASN A 1 114 ? 8.803 8.706 -15.650 1.00 85.56 114 ASN A C 1
ATOM 899 O O . ASN A 1 114 ? 8.746 7.673 -16.311 1.00 85.56 114 ASN A O 1
ATOM 903 N N . ALA A 1 115 ? 9.010 9.900 -16.216 1.00 90.88 115 ALA A N 1
ATOM 904 C CA . ALA A 1 115 ? 9.255 10.059 -17.651 1.00 90.88 115 ALA A CA 1
ATOM 905 C C . ALA A 1 115 ? 10.566 9.378 -18.093 1.00 90.88 115 ALA A C 1
ATOM 907 O O . ALA A 1 115 ? 10.595 8.708 -19.124 1.00 90.88 115 ALA A O 1
ATOM 908 N N . LEU A 1 116 ? 11.623 9.484 -17.281 1.00 91.06 116 LEU A N 1
ATOM 909 C CA . LEU A 1 116 ? 12.901 8.800 -17.493 1.00 91.06 116 LEU A CA 1
ATOM 910 C C . LEU A 1 116 ? 12.764 7.274 -17.460 1.00 91.06 116 LEU A C 1
ATOM 912 O O . LEU A 1 116 ? 13.239 6.597 -18.373 1.00 91.06 116 LEU A O 1
ATOM 916 N N . ILE A 1 117 ? 12.070 6.745 -16.448 1.00 89.50 117 ILE A N 1
ATOM 917 C CA . ILE A 1 117 ? 11.761 5.312 -16.325 1.00 89.50 117 ILE A CA 1
ATOM 918 C C . ILE A 1 117 ? 11.003 4.825 -17.563 1.00 89.50 117 ILE A C 1
ATOM 920 O O . ILE A 1 117 ? 11.384 3.821 -18.163 1.00 89.50 117 ILE A O 1
ATOM 924 N N . HIS A 1 118 ? 9.969 5.560 -17.980 1.00 91.06 118 HIS A N 1
ATOM 925 C CA . HIS A 1 118 ? 9.158 5.200 -19.140 1.00 91.06 118 HIS A CA 1
ATOM 926 C C . HIS A 1 118 ? 9.957 5.233 -20.450 1.00 91.06 118 HIS A C 1
ATOM 928 O O . HIS A 1 118 ? 9.826 4.330 -21.279 1.00 91.06 118 HIS 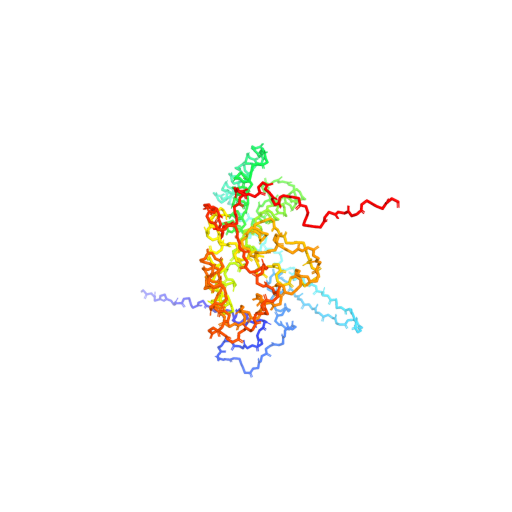A O 1
ATOM 934 N N . SER A 1 119 ? 10.824 6.234 -20.632 1.00 93.75 119 SER A N 1
ATOM 935 C CA . SER A 1 119 ? 11.704 6.331 -21.802 1.00 93.75 119 SER A CA 1
ATOM 936 C C . SER A 1 119 ? 12.666 5.139 -21.875 1.00 93.75 119 SER A C 1
ATOM 938 O O . SER A 1 119 ? 12.692 4.421 -22.878 1.00 93.75 119 SER A O 1
ATOM 940 N N . ALA A 1 120 ? 13.370 4.841 -20.777 1.00 92.62 120 ALA A N 1
ATOM 941 C CA . ALA A 1 120 ? 14.295 3.710 -20.695 1.00 92.62 120 ALA A CA 1
ATOM 942 C C . ALA A 1 120 ? 13.585 2.357 -20.895 1.00 92.62 120 ALA A C 1
ATOM 944 O O . ALA A 1 120 ? 14.032 1.502 -21.662 1.00 92.62 120 ALA A O 1
ATOM 945 N N . SER A 1 121 ? 12.424 2.174 -20.266 1.00 92.06 121 SER A N 1
ATOM 946 C CA . SER A 1 121 ? 11.573 0.996 -20.450 1.00 92.06 121 SER A CA 1
ATOM 947 C C . SER A 1 121 ? 11.122 0.836 -21.902 1.00 92.06 121 SER A C 1
ATOM 949 O O . SER A 1 121 ? 11.256 -0.251 -22.468 1.00 92.06 121 SER A O 1
ATOM 951 N N . THR A 1 122 ? 10.686 1.919 -22.549 1.00 93.25 122 THR A N 1
ATOM 952 C CA . THR A 1 122 ? 10.301 1.908 -23.965 1.00 93.25 122 THR A CA 1
ATOM 953 C C . THR A 1 122 ? 11.476 1.501 -24.844 1.00 93.25 122 THR A C 1
ATOM 955 O O . THR A 1 122 ? 11.319 0.577 -25.636 1.00 93.25 122 THR A O 1
ATOM 958 N N . MET A 1 123 ? 12.666 2.083 -24.648 1.00 93.81 123 MET A N 1
ATOM 959 C CA . MET A 1 123 ? 13.875 1.701 -25.392 1.00 93.81 123 MET A CA 1
ATOM 960 C C . MET A 1 123 ? 14.155 0.200 -25.295 1.00 93.81 123 MET A C 1
ATOM 962 O O . MET A 1 123 ? 14.373 -0.457 -26.308 1.00 93.81 123 MET A O 1
ATOM 966 N N . THR A 1 124 ? 14.081 -0.373 -24.092 1.00 92.94 124 THR A N 1
ATOM 967 C CA . THR A 1 124 ? 14.338 -1.809 -23.883 1.00 92.94 124 THR A CA 1
ATOM 968 C C . THR A 1 124 ? 13.257 -2.738 -24.455 1.00 92.94 124 THR A C 1
ATOM 970 O O . THR A 1 124 ? 13.459 -3.953 -24.477 1.00 92.94 124 THR A O 1
ATOM 973 N N . ARG A 1 125 ? 12.098 -2.206 -24.867 1.00 89.88 125 ARG A N 1
ATOM 974 C CA . ARG A 1 125 ? 10.984 -2.963 -25.464 1.00 89.88 125 ARG A CA 1
ATOM 975 C C . ARG A 1 125 ? 10.879 -2.770 -26.973 1.00 89.88 125 ARG A C 1
ATOM 977 O O . ARG A 1 125 ? 10.539 -3.720 -27.667 1.00 89.88 125 ARG A O 1
ATOM 984 N N . SER A 1 126 ? 11.112 -1.553 -27.462 1.00 92.75 126 SER A N 1
ATOM 985 C CA . SER A 1 126 ? 10.915 -1.187 -28.866 1.00 92.75 126 SER A CA 1
ATOM 986 C C . SER A 1 126 ? 12.167 -1.366 -29.717 1.00 92.75 126 SER A C 1
ATOM 988 O O . SER A 1 126 ? 12.048 -1.458 -30.933 1.00 92.75 126 SER A O 1
ATOM 990 N N . LEU A 1 127 ? 13.358 -1.408 -29.107 1.00 91.62 127 LEU A N 1
ATOM 991 C CA . LEU A 1 127 ? 14.621 -1.542 -29.829 1.00 91.62 127 LEU A CA 1
ATOM 992 C C . LEU A 1 127 ? 15.152 -2.978 -29.705 1.00 91.62 127 LEU A C 1
ATOM 994 O O . LEU A 1 127 ? 15.758 -3.325 -28.684 1.00 91.62 127 LEU A O 1
ATOM 998 N N . PRO A 1 128 ? 14.952 -3.835 -30.725 1.00 88.31 128 PRO A N 1
ATOM 999 C CA . PRO A 1 128 ? 15.504 -5.182 -30.711 1.00 88.31 128 PRO A CA 1
ATOM 1000 C C . PRO A 1 128 ? 17.031 -5.116 -30.709 1.00 88.31 128 PRO A C 1
ATOM 1002 O O . PRO A 1 128 ? 17.630 -4.236 -31.331 1.00 88.31 128 PRO A O 1
ATOM 1005 N N . HIS A 1 129 ? 17.657 -6.048 -29.990 1.00 92.19 129 HIS A N 1
ATOM 1006 C CA . HIS A 1 129 ? 19.114 -6.148 -29.865 1.00 92.19 129 HIS A CA 1
ATOM 1007 C C . HIS A 1 129 ? 19.800 -4.842 -29.420 1.00 92.19 129 HIS A C 1
ATOM 1009 O O . HIS A 1 129 ? 20.940 -4.590 -29.804 1.00 92.19 129 HIS A O 1
ATOM 1015 N N . LEU A 1 130 ? 19.126 -4.028 -28.591 1.00 92.94 130 LEU A N 1
ATOM 1016 C CA . LEU A 1 130 ? 19.613 -2.735 -28.089 1.00 92.94 130 LEU A CA 1
ATOM 1017 C C . LEU A 1 130 ? 21.096 -2.770 -27.683 1.00 92.94 130 LEU A C 1
ATOM 1019 O O . LEU A 1 130 ? 21.885 -1.949 -28.140 1.00 92.94 130 LEU A O 1
ATOM 1023 N N . HIS A 1 131 ? 21.490 -3.772 -26.895 1.00 93.81 131 HIS A N 1
ATOM 1024 C CA . HIS A 1 131 ? 22.868 -3.953 -26.434 1.00 93.81 131 HIS A CA 1
ATOM 1025 C C . HIS A 1 131 ? 23.885 -4.117 -27.572 1.00 93.81 131 HIS A C 1
ATOM 1027 O O . HIS A 1 131 ? 24.929 -3.468 -27.566 1.00 93.81 131 HIS A O 1
ATOM 1033 N N . VAL A 1 132 ? 23.571 -4.954 -28.565 1.00 92.12 132 VAL A N 1
ATOM 1034 C CA . VAL A 1 132 ? 24.446 -5.224 -29.718 1.00 92.12 132 VAL A CA 1
ATOM 1035 C C . VAL A 1 132 ? 24.585 -3.976 -30.583 1.00 92.12 132 VAL A C 1
ATOM 1037 O O . VAL A 1 132 ? 25.678 -3.679 -31.049 1.00 92.12 132 VAL A O 1
ATOM 1040 N N . ARG A 1 133 ? 23.497 -3.217 -30.741 1.00 91.50 133 ARG A N 1
ATOM 1041 C CA . ARG A 1 133 ? 23.431 -2.024 -31.596 1.00 91.50 133 ARG A CA 1
ATOM 1042 C C . ARG A 1 133 ? 24.106 -0.795 -30.985 1.00 91.50 133 ARG A C 1
ATOM 1044 O O . ARG A 1 133 ? 24.665 0.023 -31.704 1.00 91.50 133 ARG A O 1
ATOM 1051 N N . MET A 1 134 ? 24.132 -0.684 -29.656 1.00 90.19 134 MET A N 1
ATOM 1052 C CA . MET A 1 134 ? 24.833 0.405 -28.963 1.00 90.19 134 MET A CA 1
ATOM 1053 C C . MET A 1 134 ? 26.359 0.331 -29.114 1.00 90.19 134 MET A C 1
ATOM 1055 O O . MET A 1 134 ? 27.023 1.366 -29.116 1.00 90.19 134 MET A O 1
ATOM 1059 N N . LYS A 1 135 ? 26.928 -0.873 -29.242 1.00 90.69 135 LYS A N 1
ATOM 1060 C CA . LYS A 1 135 ? 28.383 -1.077 -29.343 1.00 90.69 135 LYS A CA 1
ATOM 1061 C C . LYS A 1 135 ? 29.020 -0.385 -30.555 1.00 90.69 135 LYS A C 1
ATOM 1063 O O . LYS A 1 135 ? 29.946 0.395 -30.329 1.00 90.69 135 LYS A O 1
ATOM 1068 N N . PRO A 1 136 ? 28.563 -0.626 -31.799 1.00 88.38 136 PRO A N 1
ATOM 1069 C CA . PRO A 1 136 ? 29.101 0.066 -32.964 1.00 88.38 136 PRO A CA 1
ATOM 1070 C C . PRO A 1 136 ? 28.755 1.559 -32.942 1.00 88.38 136 PRO A C 1
ATOM 1072 O O . PRO A 1 136 ? 29.631 2.373 -33.216 1.00 88.38 136 PRO A O 1
ATOM 1075 N N . LEU A 1 137 ? 27.535 1.932 -32.531 1.00 86.94 137 LEU A N 1
ATOM 1076 C CA . LEU A 1 137 ? 27.080 3.329 -32.520 1.00 86.94 137 LEU A CA 1
ATOM 1077 C C . LEU A 1 137 ? 27.928 4.230 -31.608 1.00 86.94 137 LEU A C 1
ATOM 1079 O O . LEU A 1 137 ? 28.225 5.368 -31.954 1.00 86.94 137 LEU A O 1
ATOM 1083 N N . LEU A 1 138 ? 28.319 3.727 -30.436 1.00 82.81 138 LEU A N 1
ATOM 1084 C CA . LEU A 1 138 ? 29.070 4.504 -29.445 1.00 82.81 138 LEU A CA 1
ATOM 1085 C C . LEU A 1 138 ? 30.593 4.375 -29.604 1.00 82.81 138 LEU A C 1
ATOM 1087 O O . LEU A 1 138 ? 31.339 5.034 -28.879 1.00 82.81 138 LEU A O 1
ATOM 1091 N N . GLY A 1 139 ? 31.073 3.492 -30.488 1.00 82.62 139 GLY A N 1
ATOM 1092 C CA . GLY A 1 139 ? 32.499 3.262 -30.759 1.00 82.62 139 GLY A CA 1
ATOM 1093 C C . GLY A 1 139 ? 33.329 2.743 -29.572 1.00 82.62 139 GLY A C 1
ATOM 1094 O O . GLY A 1 139 ? 34.537 2.552 -29.697 1.00 82.62 139 GLY A O 1
ATOM 1095 N N . LYS A 1 140 ? 32.712 2.520 -28.403 1.00 84.38 140 LYS A N 1
ATOM 1096 C CA . LYS A 1 140 ? 33.366 2.104 -27.154 1.00 84.38 140 LYS A CA 1
ATOM 1097 C C . LYS A 1 140 ? 32.539 1.021 -26.470 1.00 84.38 140 LYS A C 1
ATOM 1099 O O . LYS A 1 140 ? 31.598 1.325 -25.740 1.00 84.38 140 LYS A O 1
ATOM 1104 N N . ALA A 1 141 ? 32.924 -0.242 -26.664 1.00 84.81 141 ALA A N 1
ATOM 1105 C CA . ALA A 1 141 ? 32.176 -1.401 -26.167 1.00 84.81 141 ALA A CA 1
ATOM 1106 C C . ALA A 1 141 ? 31.867 -1.324 -24.661 1.00 84.81 141 ALA A C 1
ATOM 1108 O O . ALA A 1 141 ? 30.715 -1.478 -24.273 1.00 84.81 141 ALA A O 1
ATOM 1109 N N . ARG A 1 142 ? 32.862 -0.979 -23.831 1.00 84.31 142 ARG A N 1
ATOM 1110 C CA . ARG A 1 142 ? 32.682 -0.859 -22.376 1.00 84.31 142 ARG A CA 1
ATOM 1111 C C . ARG A 1 142 ? 31.658 0.213 -21.986 1.00 84.31 142 ARG A C 1
ATOM 1113 O O . ARG A 1 142 ? 30.817 -0.029 -21.132 1.00 84.31 142 ARG A O 1
ATOM 1120 N N . PHE A 1 143 ? 31.708 1.383 -22.625 1.00 80.25 143 PHE A N 1
ATOM 1121 C CA . PHE A 1 143 ? 30.745 2.455 -22.361 1.00 80.25 143 PHE A CA 1
ATOM 1122 C C . PHE A 1 143 ? 29.330 2.052 -22.797 1.00 80.25 143 PHE A C 1
ATOM 1124 O O . PHE A 1 143 ? 28.366 2.302 -22.079 1.00 80.25 143 PHE A O 1
ATOM 1131 N N . ALA A 1 144 ? 29.208 1.377 -23.943 1.00 86.69 144 ALA A N 1
ATOM 1132 C CA . ALA A 1 144 ? 27.936 0.834 -24.406 1.00 86.69 144 ALA A CA 1
ATOM 1133 C C . ALA A 1 144 ? 27.366 -0.218 -23.439 1.00 86.69 144 ALA A C 1
ATOM 1135 O O . ALA A 1 144 ? 26.166 -0.201 -23.167 1.00 86.69 144 ALA A O 1
ATOM 1136 N N . ASP A 1 145 ? 28.216 -1.096 -22.896 1.00 86.75 145 ASP A N 1
ATOM 1137 C CA . ASP A 1 145 ? 27.832 -2.093 -21.893 1.00 86.75 145 ASP A CA 1
ATOM 1138 C C . ASP A 1 145 ? 27.306 -1.416 -20.615 1.00 86.75 145 ASP A C 1
ATOM 1140 O O . ASP A 1 145 ? 26.213 -1.739 -20.149 1.00 86.75 145 ASP A O 1
ATOM 1144 N N . GLU A 1 146 ? 28.044 -0.440 -20.076 1.00 84.06 146 GLU A N 1
ATOM 1145 C CA . GLU A 1 146 ? 27.660 0.306 -18.870 1.00 84.06 146 GLU A CA 1
ATOM 1146 C C . GLU A 1 146 ? 26.344 1.076 -19.073 1.00 84.06 146 GLU A C 1
ATOM 1148 O O . GLU A 1 146 ? 25.420 0.968 -18.262 1.00 84.06 146 GLU A O 1
ATO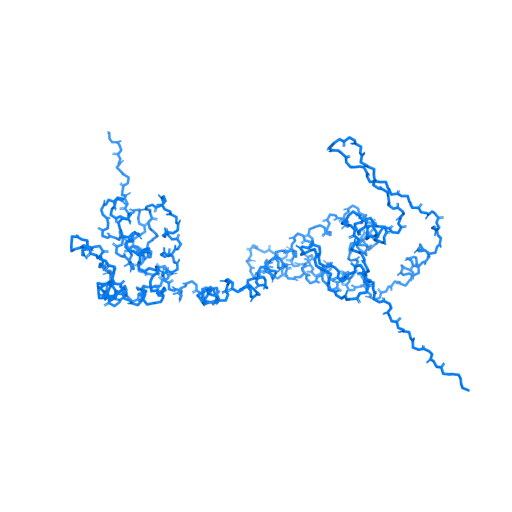M 1153 N N . LEU A 1 147 ? 26.206 1.798 -20.189 1.00 85.81 147 LEU A N 1
ATOM 1154 C CA . LEU A 1 147 ? 24.992 2.553 -20.500 1.00 85.81 147 LEU A CA 1
ATOM 1155 C C . LEU A 1 147 ? 23.781 1.633 -20.696 1.00 85.81 147 LEU A C 1
ATOM 1157 O O . LEU A 1 147 ? 22.695 1.935 -20.203 1.00 85.81 147 LEU A O 1
ATOM 1161 N N . TYR A 1 148 ? 23.957 0.487 -21.357 1.00 93.69 148 TYR A N 1
ATOM 1162 C CA . TYR A 1 148 ? 22.896 -0.508 -21.501 1.00 93.69 148 TYR A CA 1
ATOM 1163 C C . TYR A 1 148 ? 22.406 -1.019 -20.138 1.00 93.69 148 TYR A C 1
ATOM 1165 O O . TYR A 1 148 ? 21.195 -1.098 -19.916 1.00 93.69 148 TYR A O 1
ATOM 1173 N N . GLN A 1 149 ? 23.321 -1.310 -19.206 1.00 88.88 149 GLN A N 1
ATOM 1174 C CA . GLN A 1 149 ? 22.956 -1.739 -17.851 1.00 88.88 149 GLN A CA 1
ATOM 1175 C C . GLN A 1 149 ? 22.188 -0.657 -17.086 1.00 88.88 149 GLN A C 1
ATOM 1177 O O . GLN A 1 149 ? 21.215 -0.967 -16.394 1.00 88.88 149 GLN A O 1
ATOM 1182 N N . LEU A 1 150 ? 22.564 0.614 -17.243 1.00 84.94 150 LEU A N 1
ATOM 1183 C CA . LEU A 1 150 ? 21.848 1.736 -16.631 1.00 84.94 150 LEU A CA 1
ATOM 1184 C C . LEU A 1 150 ? 20.438 1.904 -17.210 1.00 84.94 150 LEU A C 1
ATOM 1186 O O . LEU A 1 150 ? 19.484 2.031 -16.445 1.00 84.94 150 LEU A O 1
ATOM 1190 N N . ILE A 1 151 ? 20.283 1.836 -18.536 1.00 88.38 151 ILE A N 1
ATOM 1191 C CA . ILE A 1 151 ? 18.970 1.885 -19.202 1.00 88.38 151 ILE A CA 1
ATOM 1192 C C . ILE A 1 151 ? 18.089 0.733 -18.711 1.00 88.38 151 ILE A C 1
ATOM 1194 O O . ILE A 1 151 ? 16.924 0.933 -18.372 1.00 88.38 151 ILE A O 1
ATOM 1198 N N . CYS A 1 152 ? 18.651 -0.471 -18.625 1.00 89.69 152 CYS A N 1
ATOM 1199 C CA . CYS A 1 152 ? 17.957 -1.633 -18.094 1.00 89.69 152 CYS A CA 1
ATOM 1200 C C . CYS A 1 152 ? 17.510 -1.401 -16.646 1.00 89.69 152 CYS A C 1
ATOM 1202 O O . CYS A 1 152 ? 16.322 -1.505 -16.347 1.00 89.69 152 CYS A O 1
ATOM 1204 N N . THR A 1 153 ? 18.431 -1.011 -15.764 1.00 84.94 153 THR A N 1
ATOM 1205 C CA . THR A 1 153 ? 18.153 -0.733 -14.345 1.00 84.94 153 THR A CA 1
ATOM 1206 C C . THR A 1 153 ? 17.066 0.327 -14.172 1.00 84.94 153 THR A C 1
ATOM 1208 O O . THR A 1 153 ? 16.206 0.188 -13.307 1.00 84.94 153 THR A O 1
ATOM 1211 N N . LEU A 1 154 ? 17.058 1.354 -15.022 1.00 84.12 154 LEU A N 1
ATOM 1212 C CA . LEU A 1 154 ? 16.065 2.424 -15.000 1.00 84.12 154 LEU A CA 1
ATOM 1213 C C . LEU A 1 154 ? 14.708 2.002 -15.592 1.00 84.12 154 LEU A C 1
ATOM 1215 O O . LEU A 1 154 ? 13.675 2.465 -15.119 1.00 84.12 154 LEU A O 1
ATOM 1219 N N . GLY A 1 155 ? 14.688 1.119 -16.595 1.00 85.06 155 GLY A N 1
ATOM 1220 C CA . GLY A 1 155 ? 13.466 0.631 -17.249 1.00 85.06 155 GLY A CA 1
ATOM 1221 C C . GLY A 1 155 ? 12.802 -0.572 -16.561 1.00 85.06 155 GLY A C 1
ATOM 1222 O O . GLY A 1 155 ? 11.608 -0.821 -16.745 1.00 85.06 155 GLY A O 1
ATOM 1223 N N . PHE A 1 156 ? 13.538 -1.328 -15.742 1.00 82.19 156 PHE A N 1
ATOM 1224 C CA . PHE A 1 156 ? 13.019 -2.501 -15.033 1.00 82.19 156 PHE A CA 1
ATOM 1225 C C . PHE A 1 156 ? 11.963 -2.221 -13.949 1.00 82.19 156 PHE A C 1
ATOM 1227 O O . PHE A 1 156 ? 11.061 -3.052 -13.829 1.00 82.19 156 PHE A O 1
ATOM 1234 N N . PRO A 1 157 ? 11.972 -1.106 -13.193 1.00 74.00 157 PRO A N 1
ATOM 1235 C CA . PRO A 1 157 ? 10.931 -0.801 -12.214 1.00 74.00 157 PRO A CA 1
ATOM 1236 C C . PRO A 1 157 ? 9.521 -0.823 -12.813 1.00 74.00 157 PRO A C 1
ATOM 1238 O O . PRO A 1 157 ? 8.605 -1.364 -12.199 1.00 74.00 157 PRO A O 1
ATOM 1241 N N . GLU A 1 158 ? 9.345 -0.333 -14.046 1.00 66.88 158 GLU A N 1
ATOM 1242 C CA . GLU A 1 158 ? 8.058 -0.400 -14.748 1.00 66.88 158 GLU A CA 1
ATOM 1243 C C . GLU A 1 158 ? 7.688 -1.842 -15.120 1.00 66.88 158 GLU A C 1
ATOM 1245 O O . GLU A 1 158 ? 6.521 -2.226 -15.014 1.00 66.88 158 GLU A O 1
ATOM 1250 N N . ARG A 1 159 ? 8.664 -2.678 -15.502 1.00 63.16 159 ARG A N 1
ATOM 1251 C CA . ARG A 1 159 ? 8.429 -4.105 -15.785 1.00 63.16 159 ARG A CA 1
ATOM 1252 C C . ARG A 1 159 ? 8.077 -4.888 -14.530 1.00 63.16 159 ARG A C 1
ATOM 1254 O O . ARG A 1 159 ? 7.170 -5.715 -14.588 1.00 63.16 159 ARG A O 1
ATOM 1261 N N . VAL A 1 160 ? 8.759 -4.632 -13.415 1.00 62.62 160 VAL A N 1
ATOM 1262 C CA . VAL A 1 160 ? 8.468 -5.252 -12.116 1.00 62.62 160 VAL A CA 1
ATOM 1263 C C . VAL A 1 160 ? 7.086 -4.814 -11.650 1.00 62.62 160 VAL A C 1
ATOM 1265 O O . VAL A 1 160 ? 6.260 -5.667 -11.352 1.00 62.62 160 VAL A O 1
ATOM 1268 N N . TYR A 1 161 ? 6.780 -3.515 -11.697 1.00 67.62 161 TYR A N 1
ATOM 1269 C CA . TYR A 1 161 ? 5.451 -2.996 -11.378 1.00 67.62 161 TYR A CA 1
ATOM 1270 C C . TYR A 1 161 ? 4.365 -3.611 -12.268 1.00 67.62 161 TYR A C 1
ATOM 1272 O O . TYR A 1 161 ? 3.384 -4.146 -11.764 1.00 67.62 161 TYR A O 1
ATOM 1280 N N . SER A 1 162 ? 4.551 -3.611 -13.589 1.00 66.81 162 SER A N 1
ATOM 1281 C CA . SER A 1 162 ? 3.577 -4.160 -14.539 1.00 66.81 162 SER A CA 1
ATOM 1282 C C . SER A 1 162 ? 3.393 -5.665 -14.368 1.00 66.81 162 SER A C 1
ATOM 1284 O O . SER A 1 162 ? 2.284 -6.175 -14.510 1.00 66.81 162 SER A O 1
ATOM 1286 N N . THR A 1 163 ? 4.467 -6.392 -14.062 1.00 66.31 163 THR A N 1
ATOM 1287 C CA . THR A 1 163 ? 4.417 -7.829 -13.770 1.00 66.31 163 THR A CA 1
ATOM 1288 C C . THR A 1 163 ? 3.710 -8.088 -12.448 1.00 66.31 163 THR A C 1
ATOM 1290 O O . THR A 1 163 ? 2.837 -8.942 -12.417 1.00 66.31 163 THR A O 1
ATOM 1293 N N . LEU A 1 164 ? 3.987 -7.314 -11.396 1.00 61.62 164 LEU A N 1
ATOM 1294 C CA . LEU A 1 164 ? 3.277 -7.401 -10.118 1.00 61.62 164 LEU A CA 1
ATOM 1295 C C . LEU A 1 164 ? 1.791 -7.074 -10.273 1.00 61.62 164 LEU A C 1
ATOM 1297 O O . LEU A 1 164 ? 0.958 -7.816 -9.770 1.00 61.62 164 LEU A O 1
ATOM 1301 N N . VAL A 1 165 ? 1.437 -6.017 -11.009 1.00 66.50 165 VAL A N 1
ATOM 1302 C CA . VAL A 1 165 ? 0.039 -5.662 -11.297 1.00 66.50 165 VAL A CA 1
ATOM 1303 C C . VAL A 1 165 ? -0.646 -6.769 -12.090 1.00 66.50 165 VAL A C 1
ATOM 1305 O O . VAL A 1 165 ? -1.783 -7.116 -11.788 1.00 66.50 165 VAL A O 1
ATOM 1308 N N . ARG A 1 166 ? 0.023 -7.345 -13.093 1.00 69.50 166 ARG A N 1
ATOM 1309 C CA . ARG A 1 166 ? -0.528 -8.448 -13.888 1.00 69.50 166 ARG A CA 1
ATOM 1310 C C . ARG A 1 166 ? -0.700 -9.710 -13.050 1.00 69.50 166 ARG A C 1
ATOM 1312 O O . ARG A 1 166 ? -1.790 -10.258 -13.054 1.00 69.50 166 ARG A O 1
ATOM 1319 N N . ALA A 1 167 ? 0.325 -10.106 -12.298 1.00 64.88 167 ALA A N 1
ATOM 1320 C CA . ALA A 1 167 ? 0.297 -11.251 -11.394 1.00 64.88 167 ALA A CA 1
ATOM 1321 C C . ALA A 1 167 ? -0.781 -11.087 -10.314 1.00 64.88 167 ALA A C 1
ATOM 1323 O O . ALA A 1 167 ? -1.506 -12.033 -10.018 1.00 64.88 167 ALA A O 1
ATOM 1324 N N . ALA A 1 168 ? -0.941 -9.875 -9.776 1.00 63.94 168 ALA A N 1
ATOM 1325 C CA . ALA A 1 168 ? -2.033 -9.539 -8.875 1.00 63.94 168 ALA A CA 1
ATOM 1326 C C . ALA A 1 168 ? -3.391 -9.661 -9.583 1.00 63.94 168 ALA A C 1
ATOM 1328 O O . ALA A 1 168 ? -4.284 -10.306 -9.059 1.00 63.94 168 ALA A O 1
ATOM 1329 N N . ARG A 1 169 ? -3.555 -9.127 -10.799 1.00 63.16 169 ARG A N 1
ATOM 1330 C CA . ARG A 1 169 ? -4.812 -9.250 -11.565 1.00 63.16 169 ARG A CA 1
ATOM 1331 C C . ARG A 1 169 ? -5.177 -10.694 -11.914 1.00 63.16 169 ARG A C 1
ATOM 1333 O O . ARG A 1 169 ? -6.355 -11.007 -11.951 1.00 63.16 169 ARG A O 1
ATOM 1340 N N . THR A 1 170 ? -4.197 -11.553 -12.188 1.00 68.56 170 THR A N 1
ATOM 1341 C CA . THR A 1 170 ? -4.427 -12.966 -12.537 1.00 68.56 170 THR A CA 1
ATOM 1342 C C . THR A 1 170 ? -4.549 -13.875 -11.316 1.00 68.56 170 THR A C 1
ATOM 1344 O O . THR A 1 170 ? -4.940 -15.034 -11.439 1.00 68.56 170 THR A O 1
ATOM 1347 N N . SER A 1 171 ? -4.179 -13.391 -10.132 1.00 59.97 171 SER A N 1
ATOM 1348 C CA . SER A 1 171 ? -4.255 -14.172 -8.905 1.00 59.97 171 SER A CA 1
ATOM 1349 C C . SER A 1 171 ? -5.667 -14.119 -8.326 1.00 59.97 171 SER A C 1
ATOM 1351 O O . SER A 1 171 ? -6.122 -13.078 -7.855 1.00 59.97 171 SER A O 1
ATOM 1353 N N . ARG A 1 172 ? -6.337 -15.276 -8.257 1.00 62.94 172 ARG A N 1
ATOM 1354 C CA . ARG A 1 172 ? -7.642 -15.432 -7.580 1.00 62.94 172 ARG A CA 1
ATOM 1355 C C . ARG A 1 172 ? -7.609 -14.984 -6.113 1.00 62.94 172 ARG A C 1
ATOM 1357 O O . ARG A 1 172 ? -8.625 -14.584 -5.552 1.00 62.94 172 ARG A O 1
ATOM 1364 N N . THR A 1 173 ? -6.436 -15.030 -5.479 1.00 53.62 173 THR A N 1
ATOM 1365 C CA . THR A 1 173 ? -6.231 -14.521 -4.115 1.00 53.62 173 THR A CA 1
ATOM 1366 C C . THR A 1 173 ? -6.396 -13.003 -4.057 1.00 53.62 173 THR A C 1
ATOM 1368 O O . THR A 1 173 ? -6.955 -12.491 -3.094 1.00 53.62 173 THR A O 1
ATOM 1371 N N . PHE A 1 174 ? -5.971 -12.286 -5.098 1.00 57.72 174 PHE A N 1
ATOM 1372 C CA . PHE A 1 174 ? -6.148 -10.840 -5.224 1.00 57.72 174 PHE A CA 1
ATOM 1373 C C . PHE A 1 174 ? -7.547 -10.447 -5.719 1.00 57.72 174 PHE A C 1
ATOM 1375 O O . PHE A 1 174 ? -8.029 -9.389 -5.331 1.00 57.72 174 PHE A O 1
ATOM 1382 N N . GLU A 1 175 ? -8.244 -11.292 -6.488 1.00 55.38 175 GLU A N 1
ATOM 1383 C CA . GLU A 1 175 ? -9.675 -11.089 -6.798 1.00 55.38 175 GLU A CA 1
ATOM 1384 C C . GLU A 1 175 ? -10.536 -11.070 -5.525 1.00 55.38 175 GLU A C 1
ATOM 1386 O O . GLU A 1 175 ? -11.497 -10.311 -5.418 1.00 55.38 175 GLU A O 1
ATOM 1391 N N . ARG A 1 176 ? -10.144 -11.858 -4.515 1.00 54.81 176 ARG A N 1
ATOM 1392 C CA . ARG A 1 176 ? -10.753 -11.852 -3.175 1.00 54.81 176 ARG A CA 1
ATOM 1393 C C . ARG A 1 176 ? -10.304 -10.686 -2.296 1.00 54.81 176 ARG A C 1
ATOM 1395 O O . ARG A 1 176 ? -10.758 -10.585 -1.159 1.00 54.81 176 ARG A O 1
ATOM 1402 N N . LEU A 1 177 ? -9.460 -9.793 -2.811 1.00 60.59 177 LEU A N 1
ATOM 1403 C CA . LEU A 1 177 ? -9.103 -8.523 -2.188 1.00 60.59 177 LEU A CA 1
ATOM 1404 C C . LEU A 1 177 ? -9.773 -7.362 -2.952 1.00 60.59 177 LEU A C 1
ATOM 1406 O O . LEU A 1 177 ? -9.066 -6.507 -3.499 1.00 60.59 177 LEU A O 1
ATOM 1410 N N . PRO A 1 178 ? -11.123 -7.276 -2.993 1.00 53.53 178 PRO A N 1
ATOM 1411 C CA . PRO A 1 178 ? -11.839 -6.207 -3.702 1.00 53.53 178 PRO A CA 1
ATOM 1412 C C . PRO A 1 178 ? -11.434 -4.800 -3.223 1.00 53.53 178 PRO A C 1
ATOM 1414 O O . PRO A 1 178 ? -11.568 -3.813 -3.942 1.00 53.53 178 PRO A O 1
ATOM 1417 N N . SER A 1 179 ? -10.843 -4.707 -2.035 1.00 63.91 179 SER A N 1
ATOM 1418 C CA . SER A 1 179 ? -10.320 -3.488 -1.434 1.00 63.91 179 SER A CA 1
ATOM 1419 C C . SER A 1 179 ? -8.968 -3.007 -1.971 1.00 63.91 179 SER A C 1
ATOM 1421 O O . SER A 1 179 ? -8.659 -1.822 -1.847 1.00 63.91 179 SER A O 1
ATOM 1423 N N . VAL A 1 180 ? -8.143 -3.866 -2.578 1.00 65.31 180 VAL A N 1
ATOM 1424 C CA . VAL A 1 180 ? -6.767 -3.492 -2.956 1.00 65.31 180 VAL A CA 1
ATOM 1425 C C . VAL A 1 180 ? -6.748 -2.566 -4.170 1.00 65.31 180 VAL A C 1
ATOM 1427 O O . VAL A 1 180 ? -6.037 -1.561 -4.172 1.00 65.31 180 VAL A O 1
ATOM 1430 N N . HIS A 1 181 ? -7.573 -2.841 -5.184 1.00 69.06 181 HIS A N 1
ATOM 1431 C CA . HIS A 1 181 ? -7.702 -1.942 -6.333 1.00 69.06 181 HIS A CA 1
ATOM 1432 C C . HIS A 1 181 ? -8.239 -0.566 -5.913 1.00 69.06 181 HIS A C 1
ATOM 1434 O O . HIS A 1 181 ? -7.709 0.469 -6.321 1.00 69.06 181 HIS A O 1
ATOM 1440 N N . TYR A 1 182 ? -9.243 -0.549 -5.037 1.00 71.44 182 TYR A N 1
ATOM 1441 C CA . TYR A 1 182 ? -9.808 0.675 -4.474 1.00 71.44 182 TYR A CA 1
ATOM 1442 C C . TYR A 1 182 ? -8.774 1.468 -3.655 1.00 71.44 182 TYR A C 1
ATOM 1444 O O . TYR A 1 182 ? -8.657 2.685 -3.802 1.00 71.44 182 TYR A O 1
ATOM 1452 N N . PHE A 1 183 ? -7.950 0.779 -2.860 1.00 73.06 183 PHE A N 1
ATOM 1453 C CA . PHE A 1 183 ? -6.870 1.398 -2.093 1.00 73.06 183 PHE A CA 1
ATOM 1454 C C . PHE A 1 183 ? -5.813 2.053 -2.992 1.00 73.06 183 PHE A C 1
ATOM 1456 O O . PHE A 1 183 ? -5.374 3.169 -2.714 1.00 73.06 183 PHE A O 1
ATOM 1463 N N . PHE A 1 184 ? -5.410 1.395 -4.084 1.00 72.00 184 PHE A N 1
ATOM 1464 C CA . PHE A 1 184 ? -4.390 1.939 -4.985 1.00 72.00 184 PHE A CA 1
ATOM 1465 C C . PHE A 1 184 ? -4.905 3.048 -5.908 1.00 72.00 184 PHE A C 1
ATOM 1467 O O . PHE A 1 184 ? -4.127 3.930 -6.268 1.00 72.00 184 PHE A O 1
ATOM 1474 N N . THR A 1 185 ? -6.188 3.039 -6.272 1.00 78.31 185 THR A N 1
ATOM 1475 C CA . THR A 1 185 ? -6.770 4.050 -7.174 1.00 78.31 185 THR A CA 1
ATOM 1476 C C . THR A 1 185 ? -7.171 5.339 -6.465 1.00 78.31 185 THR A C 1
ATOM 1478 O O . THR A 1 185 ? -7.128 6.406 -7.077 1.00 78.31 185 THR A O 1
ATOM 1481 N N . LYS A 1 186 ? -7.522 5.288 -5.174 1.00 83.31 186 LYS A N 1
ATOM 1482 C CA . LYS A 1 186 ? -7.861 6.502 -4.424 1.00 83.31 186 LYS A CA 1
ATOM 1483 C C . LYS A 1 186 ? -6.612 7.274 -3.983 1.00 83.31 186 LYS A C 1
ATOM 1485 O O . LYS A 1 186 ? -5.648 6.660 -3.508 1.00 83.31 186 LYS A O 1
ATOM 1490 N N . PRO A 1 187 ? -6.615 8.619 -4.073 1.00 84.56 187 PRO A N 1
ATOM 1491 C CA . PRO A 1 187 ? -5.579 9.429 -3.445 1.00 84.56 187 PRO A CA 1
ATOM 1492 C C . PRO A 1 187 ? -5.633 9.234 -1.920 1.00 84.56 187 PRO A C 1
ATOM 1494 O O . PRO A 1 187 ? -6.732 9.024 -1.398 1.00 84.56 187 PRO A O 1
ATOM 1497 N N . PRO A 1 188 ? -4.495 9.300 -1.201 1.00 77.38 188 PRO A N 1
ATOM 1498 C CA . PRO A 1 188 ? -4.426 9.042 0.241 1.00 77.38 188 PRO A CA 1
ATOM 1499 C C . PRO A 1 188 ? -5.524 9.731 1.061 1.00 77.38 188 PRO A C 1
ATOM 1501 O O . PRO A 1 188 ? -6.193 9.075 1.850 1.00 77.38 188 PRO A O 1
ATOM 1504 N N . GLN A 1 189 ? -5.821 10.995 0.754 1.00 85.19 189 GLN A N 1
ATOM 1505 C CA . GLN A 1 189 ? -6.806 11.825 1.456 1.00 85.19 189 GLN A CA 1
ATOM 1506 C C . GLN A 1 189 ? -8.246 11.293 1.378 1.00 85.19 189 GLN A C 1
ATOM 1508 O O . GLN A 1 189 ? -9.090 11.684 2.176 1.00 85.19 189 GLN A O 1
ATOM 1513 N N . LYS A 1 190 ? -8.543 10.426 0.403 1.00 88.81 190 LYS A N 1
ATOM 1514 C CA . LYS A 1 190 ? -9.862 9.806 0.201 1.00 88.81 190 LYS A CA 1
ATOM 1515 C C . LYS A 1 190 ? -9.878 8.318 0.553 1.00 88.81 190 LYS A C 1
ATOM 1517 O O . LYS A 1 190 ? -10.876 7.649 0.279 1.00 88.81 190 LYS A O 1
ATOM 1522 N N . ARG A 1 191 ? -8.775 7.769 1.071 1.00 91.06 191 ARG A N 1
ATOM 1523 C CA . ARG A 1 191 ? -8.701 6.360 1.475 1.00 91.06 191 ARG A CA 1
ATOM 1524 C C . ARG A 1 191 ? -9.311 6.200 2.851 1.00 91.06 191 ARG A C 1
ATOM 1526 O O . ARG A 1 191 ? -9.010 6.979 3.746 1.00 91.06 191 ARG A O 1
ATOM 1533 N N . GLU A 1 192 ? -10.106 5.158 3.017 1.00 94.31 192 GLU A N 1
ATOM 1534 C CA . GLU A 1 192 ? -10.643 4.779 4.319 1.00 94.31 192 GLU A CA 1
ATOM 1535 C C . GLU A 1 192 ? -9.494 4.361 5.245 1.00 94.31 192 GLU A C 1
ATOM 1537 O O . GLU A 1 192 ? -8.613 3.573 4.876 1.00 94.31 192 GLU A O 1
ATOM 1542 N N . SER A 1 193 ? -9.496 4.873 6.469 1.00 95.31 193 SER A N 1
ATOM 1543 C CA . SER A 1 193 ? -8.461 4.595 7.464 1.00 95.31 193 SER A CA 1
ATOM 1544 C C . SER A 1 193 ? -8.472 3.140 7.947 1.00 95.31 193 SER A C 1
ATOM 1546 O O . SER A 1 193 ? -7.501 2.686 8.553 1.00 95.31 193 SER A O 1
ATOM 1548 N N . VAL A 1 194 ? -9.512 2.361 7.620 1.00 95.38 194 VAL A N 1
ATOM 1549 C CA . VAL A 1 194 ? -9.628 0.944 8.007 1.00 95.38 194 VAL A CA 1
ATOM 1550 C C . VAL A 1 194 ? -8.511 0.092 7.408 1.00 95.38 194 VAL A C 1
ATOM 1552 O O . VAL A 1 194 ? -8.065 -0.882 8.008 1.00 95.38 194 VAL A O 1
ATOM 1555 N N . PHE A 1 195 ? -7.958 0.493 6.264 1.00 92.62 195 PHE A N 1
ATOM 1556 C CA . PHE A 1 195 ? -6.805 -0.198 5.687 1.00 92.62 195 PHE A CA 1
ATOM 1557 C C . PHE A 1 195 ? -5.532 0.013 6.510 1.00 92.62 195 PHE A C 1
ATOM 1559 O O . PHE A 1 195 ? -4.706 -0.896 6.618 1.00 92.62 195 PHE A O 1
ATOM 1566 N N . ARG A 1 196 ? -5.388 1.178 7.155 1.00 94.12 196 ARG A N 1
ATOM 1567 C CA . ARG A 1 196 ? -4.323 1.410 8.141 1.00 94.12 196 ARG A CA 1
ATOM 1568 C C . ARG A 1 196 ? -4.555 0.605 9.406 1.00 94.12 196 ARG A C 1
ATOM 1570 O O . ARG A 1 196 ? -3.581 0.110 9.967 1.00 94.12 196 ARG A O 1
ATOM 1577 N N . LEU A 1 197 ? -5.815 0.428 9.809 1.00 96.50 197 LEU A N 1
ATOM 1578 C CA . LEU A 1 197 ? -6.163 -0.439 10.928 1.00 96.50 197 LEU A CA 1
ATOM 1579 C C . LEU A 1 197 ? -5.716 -1.871 10.628 1.00 96.50 197 LEU A C 1
ATOM 1581 O O . LEU A 1 197 ? -4.927 -2.413 11.386 1.00 96.50 197 LEU A O 1
ATOM 1585 N N . ILE A 1 198 ? -6.117 -2.447 9.491 1.00 94.25 198 ILE A N 1
ATOM 1586 C CA . ILE A 1 198 ? -5.719 -3.808 9.087 1.00 94.25 198 ILE A CA 1
ATOM 1587 C C . ILE A 1 198 ? -4.194 -3.968 9.091 1.00 94.25 198 ILE A C 1
ATOM 1589 O O . ILE A 1 198 ? -3.675 -4.939 9.639 1.00 94.25 198 ILE A O 1
ATOM 1593 N N . GLN A 1 199 ? -3.465 -2.998 8.528 1.00 92.50 199 GLN A N 1
ATOM 1594 C CA . GLN A 1 199 ? -2.001 -3.004 8.550 1.00 92.50 199 GLN A CA 1
ATOM 1595 C C . GLN A 1 199 ? -1.453 -3.046 9.988 1.00 92.50 199 GLN A C 1
ATOM 1597 O O . GLN A 1 199 ? -0.546 -3.822 10.272 1.00 92.50 199 GLN A O 1
ATOM 1602 N N . PHE A 1 200 ? -2.013 -2.236 10.887 1.00 96.38 200 PHE A N 1
ATOM 1603 C CA . PHE A 1 200 ? -1.613 -2.173 12.293 1.00 96.38 200 PHE A CA 1
ATOM 1604 C C . PHE A 1 200 ? -1.968 -3.444 13.082 1.00 96.38 200 PHE A C 1
ATOM 1606 O O . PHE A 1 200 ? -1.220 -3.848 13.969 1.00 96.38 200 PHE A O 1
ATOM 1613 N N . LEU A 1 201 ? -3.078 -4.109 12.753 1.00 95.81 201 LEU A N 1
ATOM 1614 C CA . LEU A 1 201 ? -3.480 -5.374 13.378 1.00 95.81 201 LEU A CA 1
ATOM 1615 C C . LEU A 1 201 ? -2.547 -6.534 13.011 1.00 95.81 201 LEU A C 1
ATOM 1617 O O . LEU A 1 201 ? -2.296 -7.400 13.847 1.00 95.81 201 LEU A O 1
ATOM 1621 N N . ASN A 1 202 ? -2.008 -6.536 11.789 1.00 92.31 202 ASN A N 1
ATOM 1622 C CA . ASN A 1 202 ? -1.075 -7.569 11.332 1.00 92.31 202 ASN A CA 1
ATOM 1623 C C . ASN A 1 202 ? 0.296 -7.490 12.025 1.00 92.31 202 ASN A C 1
ATOM 1625 O O . ASN A 1 202 ? 0.968 -8.508 12.175 1.00 92.31 202 ASN A O 1
ATOM 1629 N N . ASP A 1 203 ? 0.701 -6.303 12.469 1.00 93.88 203 ASP A N 1
ATOM 1630 C CA . ASP A 1 203 ? 1.936 -6.086 13.221 1.00 93.88 203 ASP A CA 1
ATOM 1631 C C . ASP A 1 203 ? 1.668 -6.236 14.724 1.00 93.88 203 ASP A C 1
ATOM 1633 O O . ASP A 1 203 ? 1.344 -5.264 15.402 1.00 93.88 203 ASP A O 1
ATOM 1637 N N . ARG A 1 204 ? 1.724 -7.468 15.249 1.00 91.19 204 ARG A N 1
ATOM 1638 C CA . ARG A 1 204 ? 1.301 -7.782 16.630 1.00 91.19 204 ARG A CA 1
ATOM 1639 C C . ARG A 1 204 ? 2.098 -7.036 17.699 1.00 91.19 204 ARG A C 1
ATOM 1641 O O . ARG A 1 204 ? 1.484 -6.534 18.637 1.00 91.19 204 ARG A O 1
ATOM 1648 N N . GLU A 1 205 ? 3.405 -6.899 17.500 1.00 92.88 205 GLU A N 1
ATOM 1649 C CA . GLU A 1 205 ? 4.339 -6.289 18.456 1.00 92.88 205 GLU A CA 1
ATOM 1650 C C . GLU A 1 205 ? 4.206 -4.764 18.528 1.00 92.88 205 GLU A C 1
ATOM 1652 O O . GLU A 1 205 ? 4.544 -4.134 19.532 1.00 92.88 205 GLU A O 1
ATOM 1657 N N . ASN A 1 206 ? 3.689 -4.144 17.468 1.00 95.38 206 ASN A N 1
ATOM 1658 C CA . ASN A 1 206 ? 3.505 -2.709 17.439 1.00 95.38 206 ASN A CA 1
ATOM 1659 C C . ASN A 1 206 ? 2.286 -2.279 18.264 1.00 95.38 206 ASN A C 1
ATOM 1661 O O . ASN A 1 206 ? 1.130 -2.562 17.929 1.00 95.38 206 ASN A O 1
ATOM 1665 N N . THR A 1 207 ? 2.554 -1.535 19.334 1.00 96.38 207 THR A N 1
ATOM 1666 C CA . THR A 1 207 ? 1.533 -0.933 20.200 1.00 96.38 207 THR A CA 1
ATOM 1667 C C . THR A 1 207 ? 1.385 0.573 19.977 1.00 96.38 207 THR A C 1
ATOM 1669 O O . THR A 1 207 ? 0.736 1.226 20.785 1.00 96.38 207 THR A O 1
ATOM 1672 N N . GLU A 1 208 ? 2.008 1.141 18.942 1.00 96.62 208 GLU A N 1
ATOM 1673 C CA . GLU A 1 208 ? 1.980 2.575 18.640 1.00 96.62 208 GLU A CA 1
ATOM 1674 C C . GLU A 1 208 ? 1.112 2.840 17.393 1.00 96.62 208 GLU A C 1
ATOM 1676 O O . GLU A 1 208 ? 1.591 2.771 16.253 1.00 96.62 208 GLU A O 1
ATOM 1681 N N . PRO A 1 209 ? -0.192 3.103 17.577 1.00 96.56 209 PRO A N 1
ATOM 1682 C CA . PRO A 1 209 ? -1.098 3.354 16.468 1.00 96.56 209 PRO A CA 1
ATOM 1683 C C . PRO A 1 209 ? -0.796 4.702 15.810 1.00 96.56 209 PRO A C 1
ATOM 1685 O O . PRO A 1 209 ? -0.520 5.704 16.475 1.00 96.56 209 PRO A O 1
ATOM 1688 N N . ARG A 1 210 ? -0.927 4.746 14.479 1.00 95.75 210 ARG A N 1
ATOM 1689 C CA . ARG A 1 210 ? -0.829 5.999 13.716 1.00 95.75 210 ARG A CA 1
ATOM 1690 C C . ARG A 1 210 ? -1.877 7.020 14.190 1.00 95.75 210 ARG A C 1
ATOM 1692 O O . ARG A 1 210 ? -2.961 6.604 14.600 1.00 95.75 210 ARG A O 1
ATOM 1699 N N . PRO A 1 211 ? -1.628 8.333 14.036 1.00 96.56 211 PRO A N 1
ATOM 1700 C CA . PRO A 1 211 ? -2.555 9.377 14.485 1.00 96.56 211 PRO A CA 1
ATOM 1701 C C . PRO A 1 211 ? -3.992 9.225 13.952 1.00 96.56 211 PRO A C 1
ATOM 1703 O O . PRO A 1 211 ? -4.949 9.369 14.707 1.00 96.56 211 PRO A O 1
ATOM 1706 N N . CYS A 1 212 ? -4.165 8.846 12.678 1.00 95.69 212 CYS A N 1
ATOM 1707 C CA . CYS A 1 212 ? -5.494 8.591 12.109 1.00 95.69 212 CYS A CA 1
ATOM 1708 C C . CYS A 1 212 ? -6.221 7.431 12.808 1.00 95.69 212 CYS A C 1
ATOM 1710 O O . CYS A 1 212 ? -7.430 7.491 12.993 1.00 95.69 212 CYS A O 1
ATOM 1712 N N . LEU A 1 213 ? -5.495 6.414 13.286 1.00 97.00 213 LEU A N 1
ATOM 1713 C CA . LEU A 1 213 ? -6.094 5.312 14.036 1.00 97.00 213 LEU A CA 1
ATOM 1714 C C . LEU A 1 213 ? -6.510 5.729 15.445 1.00 97.00 213 LEU A C 1
ATOM 1716 O O . LEU A 1 213 ? -7.546 5.287 15.935 1.00 97.00 213 LEU A O 1
ATOM 1720 N N . GLN A 1 214 ? -5.730 6.604 16.081 1.00 96.81 214 GLN A N 1
ATOM 1721 C CA . GLN A 1 214 ? -6.079 7.182 17.380 1.00 96.81 214 GLN A CA 1
ATOM 1722 C C . GLN A 1 214 ? -7.386 7.977 17.323 1.00 96.81 214 GLN A C 1
ATOM 1724 O O . GLN A 1 214 ? -8.200 7.862 18.240 1.00 96.81 214 GLN A O 1
ATOM 1729 N N . ARG A 1 215 ? -7.596 8.720 16.233 1.00 96.12 215 ARG A N 1
ATOM 1730 C CA . ARG A 1 215 ? -8.825 9.472 15.955 1.00 96.12 215 ARG A CA 1
ATOM 1731 C C . ARG A 1 215 ? -10.019 8.557 15.640 1.00 96.12 215 ARG A C 1
ATOM 1733 O O . ARG A 1 215 ? -11.101 8.755 16.189 1.00 96.12 215 ARG A O 1
ATOM 1740 N N . ASP A 1 216 ? -9.810 7.566 14.772 1.00 96.94 216 ASP A N 1
ATOM 1741 C CA . ASP A 1 216 ? -10.893 6.840 14.089 1.00 96.94 216 ASP A CA 1
ATOM 1742 C C . ASP A 1 216 ? -11.325 5.525 14.757 1.00 96.94 216 ASP A C 1
ATOM 1744 O O . ASP A 1 216 ? -12.403 5.018 14.452 1.00 96.94 216 ASP A O 1
ATOM 1748 N N . TYR A 1 217 ? -10.489 4.935 15.618 1.00 97.19 217 TYR A N 1
ATOM 1749 C CA . TYR A 1 217 ? -10.715 3.582 16.158 1.00 97.19 217 TYR A CA 1
ATOM 1750 C C . TYR A 1 217 ? -10.524 3.484 17.675 1.00 97.19 217 TYR A C 1
ATOM 1752 O O . TYR A 1 217 ? -10.274 2.399 18.202 1.00 97.19 217 TYR A O 1
ATOM 1760 N N . GLY A 1 218 ? -10.618 4.613 18.373 1.00 95.50 218 GLY A N 1
ATOM 1761 C CA . GLY A 1 218 ? -10.652 4.680 19.831 1.00 95.50 218 GLY A CA 1
ATOM 1762 C C . GLY A 1 218 ? -9.317 4.442 20.533 1.00 95.50 218 GLY A C 1
ATOM 1763 O O . GLY A 1 218 ? -9.256 4.460 21.763 1.00 95.50 218 GLY A O 1
ATOM 1764 N N . PHE A 1 219 ? -8.216 4.298 19.785 1.00 97.25 219 PHE A N 1
ATOM 1765 C CA . PHE A 1 219 ? -6.894 4.126 20.392 1.00 97.25 219 PHE A CA 1
ATOM 1766 C C . PHE A 1 219 ? -6.427 5.353 21.185 1.00 97.25 219 PHE A C 1
ATOM 1768 O O . PHE A 1 219 ? -5.618 5.197 22.093 1.00 97.25 219 PHE A O 1
ATOM 1775 N N . SER A 1 220 ? -6.953 6.551 20.906 1.00 96.12 220 SER A N 1
ATOM 1776 C CA . SER A 1 220 ? -6.689 7.751 21.721 1.00 96.12 220 SER A CA 1
ATOM 1777 C C . SER A 1 220 ? -7.176 7.622 23.168 1.00 96.12 220 SER A C 1
ATOM 1779 O O . SER A 1 220 ? -6.682 8.320 24.052 1.00 96.12 220 SER A O 1
ATOM 1781 N N . PHE A 1 221 ? -8.112 6.707 23.438 1.00 96.00 221 PHE A N 1
ATOM 1782 C CA . PHE A 1 221 ? -8.575 6.416 24.790 1.00 96.00 221 PHE A CA 1
ATOM 1783 C C . PHE A 1 221 ? -7.704 5.372 25.502 1.00 96.00 221 PHE A C 1
ATOM 1785 O O . PHE A 1 221 ? -7.867 5.185 26.710 1.00 96.00 221 PHE A O 1
ATOM 1792 N N . CYS A 1 222 ? -6.775 4.696 24.821 1.00 96.75 222 CYS A N 1
ATOM 1793 C CA . CYS A 1 222 ? -5.876 3.739 25.463 1.00 96.75 222 CYS A CA 1
ATOM 1794 C C . CYS A 1 222 ? -4.845 4.468 26.336 1.00 96.75 222 CYS A C 1
ATOM 1796 O O . CYS A 1 222 ? -4.082 5.306 25.866 1.00 96.75 222 CYS A O 1
ATOM 1798 N N . LYS A 1 223 ? -4.801 4.122 27.623 1.00 95.44 223 LYS A N 1
ATOM 1799 C CA . LYS A 1 223 ? -3.847 4.661 28.606 1.00 95.44 223 LYS A CA 1
ATOM 1800 C C . LYS A 1 223 ? -2.627 3.765 28.782 1.00 95.44 223 LYS A C 1
ATOM 1802 O O . LYS A 1 223 ? -1.594 4.224 29.264 1.00 95.44 223 LYS A O 1
ATOM 1807 N N . GLN A 1 224 ? -2.760 2.488 28.430 1.00 96.06 224 GLN A N 1
ATOM 1808 C CA . GLN A 1 224 ? -1.722 1.469 28.577 1.00 96.06 224 GLN A CA 1
ATOM 1809 C C . GLN A 1 224 ? -1.607 0.619 27.303 1.00 96.06 224 GLN A C 1
ATOM 1811 O O . GLN A 1 224 ? -2.528 0.589 26.481 1.00 96.06 224 GLN A O 1
ATOM 1816 N N . ARG A 1 225 ? -0.471 -0.067 27.122 1.00 96.19 225 ARG A N 1
ATOM 1817 C CA . ARG A 1 225 ? -0.195 -0.879 25.919 1.00 96.19 225 ARG A CA 1
ATOM 1818 C C . ARG A 1 225 ? -1.106 -2.102 25.845 1.00 96.19 225 ARG A C 1
ATOM 1820 O O . ARG A 1 225 ? -1.524 -2.496 24.764 1.00 96.19 225 ARG A O 1
ATOM 1827 N N . GLU A 1 226 ? -1.478 -2.634 26.998 1.00 96.25 226 GLU A N 1
ATOM 1828 C CA . GLU A 1 226 ? -2.397 -3.754 27.171 1.00 96.25 226 GLU A CA 1
ATOM 1829 C C . GLU A 1 226 ? -3.790 -3.411 26.629 1.00 96.25 226 GLU A C 1
ATOM 1831 O O . GLU A 1 226 ? -4.455 -4.252 26.026 1.00 96.25 226 GLU A O 1
ATOM 1836 N N . GLU A 1 227 ? -4.215 -2.151 26.769 1.00 97.12 227 GLU A N 1
ATOM 1837 C CA . GLU A 1 227 ? -5.484 -1.677 26.213 1.00 97.12 227 GLU A CA 1
ATOM 1838 C C . GLU A 1 227 ? -5.426 -1.589 24.689 1.00 97.12 227 GLU A C 1
ATOM 1840 O O . GLU A 1 227 ? -6.390 -1.961 24.024 1.00 97.12 227 GLU A O 1
ATOM 1845 N N . VAL A 1 228 ? -4.285 -1.178 24.119 1.00 97.69 228 VAL A N 1
ATOM 1846 C CA . VAL A 1 228 ? -4.067 -1.221 22.664 1.00 97.69 228 VAL A CA 1
ATOM 1847 C C . VAL A 1 228 ? -4.176 -2.657 22.165 1.00 97.69 228 VAL A C 1
ATOM 1849 O O . VAL A 1 228 ? -4.929 -2.900 21.226 1.00 97.69 228 VAL A O 1
ATOM 1852 N N . SER A 1 229 ? -3.507 -3.611 22.814 1.00 97.06 229 SER A N 1
ATOM 1853 C CA . SER A 1 229 ? -3.618 -5.033 22.464 1.00 97.06 229 SER A CA 1
ATOM 1854 C C . SER A 1 229 ? -5.061 -5.535 22.556 1.00 97.06 229 SER A C 1
ATOM 1856 O O . SER A 1 229 ? -5.550 -6.159 21.620 1.00 97.06 229 SER A O 1
ATOM 1858 N N . CYS A 1 230 ? -5.793 -5.170 23.613 1.00 96.75 230 CYS A N 1
ATOM 1859 C CA . CYS A 1 230 ? -7.199 -5.543 23.766 1.00 96.75 230 CYS A CA 1
ATOM 1860 C C . CYS A 1 230 ? -8.082 -5.000 22.626 1.00 96.75 230 CYS A C 1
ATOM 1862 O O . CYS A 1 230 ? -8.915 -5.723 22.074 1.00 96.75 230 CYS A O 1
ATOM 1864 N N . VAL A 1 231 ? -7.880 -3.740 22.230 1.00 97.25 231 VAL A N 1
ATOM 1865 C CA . VAL A 1 231 ? -8.587 -3.128 21.095 1.00 97.25 231 VAL A CA 1
ATOM 1866 C C . VAL A 1 231 ? -8.207 -3.817 19.778 1.00 97.25 231 VAL A C 1
ATOM 1868 O O . VAL A 1 231 ? -9.090 -4.118 18.970 1.00 97.25 231 VAL A O 1
ATOM 1871 N N . LYS A 1 232 ? -6.925 -4.155 19.575 1.00 97.94 232 LYS A N 1
ATOM 1872 C CA . LYS A 1 232 ? -6.473 -4.928 18.405 1.00 97.94 232 LYS A CA 1
ATOM 1873 C C . LYS A 1 232 ? -7.151 -6.296 18.336 1.00 97.94 232 LYS A C 1
ATOM 1875 O O . LYS A 1 232 ? -7.596 -6.694 17.259 1.00 97.94 232 LYS A O 1
ATOM 1880 N N . ASP A 1 233 ? -7.298 -6.987 19.461 1.00 97.19 233 ASP A N 1
ATOM 1881 C CA . ASP A 1 233 ? -7.960 -8.293 19.523 1.00 97.19 233 ASP A CA 1
ATOM 1882 C C . ASP A 1 233 ? -9.457 -8.206 19.203 1.00 97.19 233 ASP A C 1
ATOM 1884 O O . ASP A 1 233 ? -10.016 -9.096 18.556 1.00 97.19 233 ASP A O 1
ATOM 1888 N N . ILE A 1 234 ? -10.133 -7.136 19.632 1.00 96.94 234 ILE A N 1
ATOM 1889 C CA . ILE A 1 234 ? -11.537 -6.882 19.277 1.00 96.94 234 ILE A CA 1
ATOM 1890 C C . ILE A 1 234 ? -11.670 -6.686 17.764 1.00 96.94 234 ILE A C 1
ATOM 1892 O O . ILE A 1 234 ? -12.445 -7.404 17.127 1.00 96.94 234 ILE A O 1
ATOM 1896 N N . TYR A 1 235 ? -10.890 -5.777 17.174 1.00 97.94 235 TYR A N 1
ATOM 1897 C CA . TYR A 1 235 ? -10.967 -5.511 15.736 1.00 97.94 235 TYR A CA 1
ATOM 1898 C C . TYR A 1 235 ? -10.544 -6.709 14.885 1.00 97.94 235 TYR A C 1
ATOM 1900 O O . TYR A 1 235 ? -11.180 -6.988 13.871 1.00 97.94 235 TYR A O 1
ATOM 1908 N N . SER A 1 236 ? -9.536 -7.468 15.317 1.00 97.31 236 SER A N 1
ATOM 1909 C CA . SER A 1 236 ? -9.108 -8.687 14.621 1.00 97.31 236 SER A CA 1
ATOM 1910 C C . SER A 1 236 ? -10.223 -9.734 14.586 1.00 97.31 236 SER A C 1
ATOM 1912 O O . SER A 1 236 ? -10.484 -10.317 13.536 1.00 97.31 236 SER A O 1
ATOM 1914 N N . ARG A 1 237 ? -10.940 -9.939 15.703 1.00 97.50 237 ARG A N 1
ATOM 1915 C CA . ARG A 1 237 ? -12.096 -10.855 15.761 1.00 97.50 237 ARG A CA 1
ATOM 1916 C C . ARG A 1 237 ? -13.281 -10.369 14.929 1.00 97.50 237 ARG A C 1
ATOM 1918 O O . ARG A 1 237 ? -13.996 -11.195 14.368 1.00 97.50 237 ARG A O 1
ATOM 1925 N N . LEU A 1 238 ? -13.502 -9.056 14.847 1.00 97.25 238 LEU A N 1
ATOM 1926 C CA . LEU A 1 238 ? -14.529 -8.482 13.973 1.00 97.25 238 LEU A CA 1
ATOM 1927 C C . LEU A 1 238 ? -14.189 -8.724 12.502 1.00 97.25 238 LEU A C 1
ATOM 1929 O O . LEU A 1 238 ? -15.011 -9.277 11.781 1.00 97.25 238 LEU A O 1
ATOM 1933 N N . LEU A 1 239 ? -12.968 -8.405 12.070 1.00 96.00 239 LEU A N 1
ATOM 1934 C CA . LEU A 1 239 ? -12.529 -8.560 10.675 1.00 96.00 239 LEU A CA 1
ATOM 1935 C C . LEU A 1 239 ? -12.474 -10.014 10.187 1.00 96.00 239 LEU A C 1
ATOM 1937 O O . LEU A 1 239 ? -12.450 -10.254 8.985 1.00 96.00 239 LEU A O 1
ATOM 1941 N N . GLN A 1 240 ? -12.492 -10.994 11.091 1.00 95.62 240 GLN A N 1
ATOM 1942 C CA . GLN A 1 240 ? -12.694 -12.401 10.725 1.00 95.62 240 GLN A CA 1
ATOM 1943 C C . GLN A 1 240 ? -14.130 -12.708 10.272 1.00 95.62 240 GLN A C 1
ATOM 1945 O O . GLN A 1 240 ? -14.370 -13.759 9.682 1.00 95.62 240 GLN A O 1
ATOM 1950 N N . LYS A 1 241 ? -15.092 -11.833 10.584 1.00 97.06 241 LYS A N 1
ATOM 1951 C CA . LYS A 1 241 ? -16.531 -12.061 10.390 1.00 97.06 241 LYS A CA 1
ATOM 1952 C C . LYS A 1 241 ? -17.215 -11.006 9.526 1.00 97.06 241 LYS A C 1
ATOM 1954 O O . LYS A 1 241 ? -18.228 -11.317 8.909 1.00 97.06 241 LYS A O 1
ATOM 1959 N N . VAL A 1 242 ? -16.688 -9.783 9.488 1.00 95.75 242 VAL A N 1
ATOM 1960 C CA . VAL A 1 242 ? -17.260 -8.661 8.731 1.00 95.75 242 VAL A CA 1
ATOM 1961 C C . VAL A 1 242 ? -16.294 -8.146 7.677 1.00 95.75 242 VAL A C 1
ATOM 1963 O O . VAL A 1 242 ? -15.077 -8.284 7.816 1.00 95.75 242 VAL A O 1
ATOM 1966 N N . GLN A 1 243 ? -16.832 -7.510 6.636 1.00 92.88 243 GLN A N 1
ATOM 1967 C CA . GLN A 1 243 ? -16.000 -6.824 5.657 1.00 92.88 243 GLN A CA 1
ATOM 1968 C C . GLN A 1 243 ? -15.366 -5.565 6.273 1.00 92.88 243 GLN A C 1
ATOM 1970 O O . GLN A 1 243 ? -15.973 -4.930 7.142 1.00 92.88 243 GLN A O 1
ATOM 1975 N N . PRO A 1 244 ? -14.170 -5.151 5.811 1.00 94.12 244 PRO A N 1
ATOM 1976 C CA . PRO A 1 244 ? -13.528 -3.922 6.274 1.00 94.12 244 PRO A CA 1
ATOM 1977 C C . PRO A 1 244 ? -14.410 -2.678 6.152 1.00 94.12 244 PRO A C 1
ATOM 1979 O O . PRO A 1 244 ? -14.391 -1.841 7.047 1.00 94.12 244 PRO A O 1
ATOM 1982 N N . SER A 1 245 ? -15.201 -2.571 5.082 1.00 93.00 245 SER A N 1
ATOM 1983 C CA . SER A 1 245 ? -16.128 -1.455 4.868 1.00 93.00 245 SER A CA 1
ATOM 1984 C C . SER A 1 245 ? -17.207 -1.384 5.947 1.00 93.00 245 SER A C 1
ATOM 1986 O O . SER A 1 245 ? -17.483 -0.308 6.460 1.00 93.00 245 SER A O 1
ATOM 1988 N N . ASP A 1 246 ? -17.771 -2.525 6.345 1.00 96.06 246 ASP A N 1
ATOM 1989 C CA . ASP A 1 246 ? -18.841 -2.573 7.347 1.00 96.06 246 ASP A CA 1
ATOM 1990 C C . ASP A 1 246 ? -18.302 -2.207 8.731 1.00 96.06 246 ASP A C 1
ATOM 1992 O O . ASP A 1 246 ? -18.927 -1.447 9.472 1.00 96.06 246 ASP A O 1
ATOM 1996 N N . LEU A 1 247 ? -17.103 -2.707 9.062 1.00 97.00 247 LEU A N 1
ATOM 1997 C CA . LEU A 1 247 ? -16.401 -2.303 10.278 1.00 97.00 247 LEU A CA 1
ATOM 1998 C C . LEU A 1 247 ? -16.116 -0.802 10.272 1.00 97.00 247 LEU A C 1
ATOM 2000 O O . LEU A 1 247 ? -16.334 -0.129 11.276 1.00 97.00 247 LEU A O 1
ATOM 2004 N N . HIS A 1 248 ? -15.629 -0.291 9.142 1.00 96.06 248 HIS A N 1
ATOM 2005 C CA . HIS A 1 248 ? -15.328 1.117 8.974 1.00 96.06 248 HIS A CA 1
ATOM 2006 C C . HIS A 1 248 ? -16.563 1.975 9.247 1.00 96.06 248 HIS A C 1
ATOM 2008 O O . HIS A 1 248 ? -16.527 2.819 10.139 1.00 96.06 248 HIS A O 1
ATOM 2014 N N . THR A 1 249 ? -17.672 1.701 8.556 1.00 96.31 249 THR A N 1
ATOM 2015 C CA . THR A 1 249 ? -18.939 2.415 8.740 1.00 96.31 249 THR A CA 1
ATOM 2016 C C . THR A 1 249 ? -19.399 2.376 10.193 1.00 96.31 249 THR A C 1
ATOM 2018 O O . THR A 1 249 ? -19.673 3.437 10.744 1.00 96.31 249 THR A O 1
ATOM 2021 N N . ALA A 1 250 ? -19.384 1.208 10.845 1.00 97.06 250 ALA A N 1
ATOM 2022 C CA . ALA A 1 250 ? -19.809 1.077 12.240 1.00 97.06 250 ALA A CA 1
ATOM 2023 C C . ALA A 1 250 ? -18.932 1.873 13.223 1.00 97.06 250 ALA A C 1
ATOM 2025 O O . ALA A 1 250 ? -19.431 2.438 14.198 1.00 97.06 250 ALA A O 1
ATOM 2026 N N . CYS A 1 251 ? -17.619 1.951 12.986 1.00 96.88 251 CYS A N 1
ATOM 2027 C CA . CYS A 1 251 ? -16.736 2.807 13.779 1.00 96.88 251 CYS A CA 1
ATOM 2028 C C . CYS A 1 251 ? -17.087 4.291 13.600 1.00 96.88 251 CYS A C 1
ATOM 2030 O O . CYS A 1 251 ? -17.067 5.042 14.577 1.00 96.88 251 CYS A O 1
ATOM 2032 N N . MET A 1 252 ? -17.415 4.716 12.378 1.00 96.25 252 MET A N 1
ATOM 2033 C CA . MET A 1 252 ? -17.737 6.116 12.078 1.00 96.25 252 MET A CA 1
ATOM 2034 C C . MET A 1 252 ? -19.116 6.530 12.605 1.00 96.25 252 MET A C 1
ATOM 2036 O O . MET A 1 252 ? -19.264 7.650 13.089 1.00 96.25 252 MET A O 1
ATOM 2040 N N . SER A 1 253 ? -20.105 5.632 12.550 1.00 95.12 253 SER A N 1
ATOM 2041 C CA . SER A 1 253 ? -21.476 5.867 13.029 1.00 95.12 253 SER A CA 1
ATOM 2042 C C . SER A 1 253 ? -21.650 5.663 14.537 1.00 95.12 253 SER A C 1
ATOM 2044 O O . SER A 1 253 ? -22.656 6.083 15.099 1.00 95.12 253 SER A O 1
ATOM 2046 N N . GLY A 1 254 ? -20.677 5.046 15.215 1.00 95.12 254 GLY A N 1
ATOM 2047 C CA . GLY A 1 254 ? -20.781 4.715 16.641 1.00 95.12 254 GLY A CA 1
ATOM 2048 C C . GLY A 1 254 ? -21.582 3.448 16.937 1.00 95.12 254 GLY A C 1
ATOM 2049 O O . GLY A 1 254 ? -21.938 3.193 18.084 1.00 95.12 254 GLY A O 1
ATOM 2050 N N . GLU A 1 255 ? -21.792 2.611 15.925 1.00 96.19 255 GLU A N 1
ATOM 2051 C CA . GLU A 1 255 ? -22.557 1.361 15.984 1.00 96.19 255 GLU A CA 1
ATOM 2052 C C . GLU A 1 255 ? -21.657 0.129 16.206 1.00 96.19 255 GLU A C 1
ATOM 2054 O O . GLU A 1 255 ? -22.069 -1.016 16.014 1.00 96.19 255 GLU A O 1
ATOM 2059 N N . LEU A 1 256 ? -20.399 0.323 16.623 1.00 95.38 256 LEU A N 1
ATOM 2060 C CA . LEU A 1 256 ? -19.425 -0.766 16.793 1.00 95.38 256 LEU A CA 1
ATOM 2061 C C . LEU A 1 256 ? -19.913 -1.864 17.758 1.00 95.38 256 LEU A C 1
ATOM 2063 O O . LEU A 1 256 ? -19.654 -3.050 17.542 1.00 95.38 256 LEU A O 1
ATOM 2067 N N . TYR A 1 257 ? -20.654 -1.481 18.801 1.00 94.38 257 TYR A N 1
ATOM 2068 C CA . TYR A 1 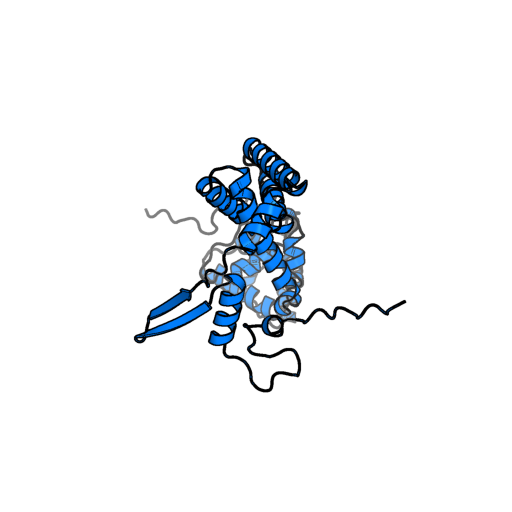257 ? -21.273 -2.416 19.742 1.00 94.38 257 TYR A CA 1
ATOM 2069 C C . TYR A 1 257 ? -22.348 -3.286 19.090 1.00 94.38 257 TYR A C 1
ATOM 2071 O O . TYR A 1 257 ? -22.364 -4.502 19.291 1.00 94.38 257 TYR A O 1
ATOM 2079 N N . GLU A 1 258 ? -23.216 -2.676 18.289 1.00 95.88 258 GLU A N 1
ATOM 2080 C CA . GLU A 1 258 ? -24.283 -3.371 17.569 1.00 95.88 258 GLU A CA 1
ATOM 2081 C C . GLU A 1 258 ? -23.696 -4.324 16.528 1.00 95.88 258 GLU A C 1
ATOM 2083 O O . GLU A 1 258 ? -24.102 -5.487 16.440 1.00 95.88 258 GLU A O 1
ATOM 2088 N N . LEU A 1 259 ? -22.664 -3.871 15.806 1.00 97.12 259 LEU A N 1
ATOM 2089 C CA . LEU A 1 259 ? -21.923 -4.702 14.864 1.00 97.12 259 LEU A CA 1
ATOM 2090 C C . LEU A 1 259 ? -21.280 -5.905 15.570 1.00 97.12 259 LEU A C 1
ATOM 2092 O O . LEU A 1 259 ? -21.380 -7.033 15.077 1.00 97.12 259 LEU A O 1
ATOM 2096 N N . GLY A 1 260 ? -20.654 -5.689 16.730 1.00 96.44 260 GLY A N 1
ATOM 2097 C CA . GLY A 1 260 ? -20.077 -6.757 17.547 1.00 96.44 260 GLY A CA 1
ATOM 2098 C C . GLY A 1 260 ? -21.119 -7.768 18.009 1.00 96.44 260 GLY A C 1
ATOM 2099 O O . GLY A 1 260 ? -20.934 -8.972 17.810 1.00 96.44 260 GLY A O 1
ATOM 2100 N N . TYR A 1 261 ? -22.249 -7.294 18.533 1.00 96.06 261 TYR A N 1
ATOM 2101 C CA . TYR A 1 261 ? -23.358 -8.144 18.960 1.00 96.06 261 TYR A CA 1
ATOM 2102 C C . TYR A 1 261 ? -23.901 -8.999 17.805 1.00 96.06 261 TYR A C 1
ATOM 2104 O O . TYR A 1 261 ? -23.933 -10.229 17.911 1.00 96.06 261 TYR A O 1
ATOM 2112 N N . LYS A 1 262 ? -24.220 -8.375 16.661 1.00 97.69 262 LYS A N 1
ATOM 2113 C CA . LYS A 1 262 ? -24.734 -9.050 15.456 1.00 97.69 262 LYS A CA 1
ATOM 2114 C C . LYS A 1 262 ? -23.796 -10.151 14.956 1.00 97.69 262 LYS A C 1
ATOM 2116 O O . LYS A 1 262 ? -24.252 -11.197 14.499 1.00 97.69 262 LYS A O 1
ATOM 2121 N N . ASN A 1 263 ? -22.487 -9.947 15.089 1.00 97.75 263 ASN A N 1
ATOM 2122 C CA . ASN A 1 263 ? -21.462 -10.887 14.636 1.00 97.75 263 ASN A CA 1
ATOM 2123 C C . ASN A 1 263 ? -20.939 -11.814 15.745 1.00 97.75 263 ASN A C 1
ATOM 2125 O O . ASN A 1 263 ? -19.954 -12.531 15.543 1.00 97.75 263 ASN A O 1
ATOM 2129 N N . LYS A 1 264 ? -21.588 -11.858 16.917 1.00 97.25 264 LYS A N 1
ATOM 2130 C CA . LYS A 1 264 ? -21.175 -12.693 18.060 1.00 97.25 264 LYS A CA 1
ATOM 2131 C C . LYS A 1 264 ? -19.715 -12.431 18.466 1.00 97.25 264 LYS A C 1
ATOM 2133 O O . LYS A 1 264 ? -18.937 -13.366 18.674 1.00 97.25 264 LYS A O 1
ATOM 2138 N N . VAL A 1 265 ? -19.304 -11.167 18.488 1.00 97.00 265 VAL A N 1
ATOM 2139 C CA . VAL A 1 265 ? -18.020 -10.712 19.031 1.00 97.00 265 VAL A CA 1
ATOM 2140 C C . VAL A 1 265 ? -18.313 -9.943 20.309 1.00 97.00 265 VAL A C 1
ATOM 2142 O O . VAL A 1 265 ? -18.816 -8.825 20.279 1.00 97.00 265 VAL A O 1
ATOM 2145 N N . PHE A 1 266 ? -18.015 -10.569 21.446 1.00 95.56 266 PHE A N 1
ATOM 2146 C CA . PHE A 1 266 ? -18.221 -9.948 22.748 1.00 95.56 266 PHE A CA 1
ATOM 2147 C C . PHE A 1 266 ? -17.201 -8.826 22.980 1.00 95.56 266 PHE A C 1
ATOM 2149 O O . PHE A 1 266 ? -15.983 -9.053 22.903 1.00 95.56 266 PHE A O 1
ATOM 2156 N N . ILE A 1 267 ? -17.724 -7.635 23.275 1.00 95.00 267 ILE A N 1
ATOM 2157 C CA . ILE A 1 267 ? -16.981 -6.452 23.702 1.00 95.00 267 ILE A CA 1
ATOM 2158 C C . ILE A 1 267 ? -17.368 -6.196 25.156 1.00 95.00 267 ILE A C 1
ATOM 2160 O O . ILE A 1 267 ? -18.524 -5.901 25.452 1.00 95.00 267 ILE A O 1
ATOM 2164 N N . ASP A 1 268 ? -16.403 -6.323 26.061 1.00 94.19 268 ASP A N 1
ATOM 2165 C CA . ASP A 1 268 ? -16.644 -6.121 27.487 1.00 94.19 268 ASP A CA 1
ATOM 2166 C C . ASP A 1 268 ? -17.109 -4.678 27.763 1.00 94.19 268 ASP A C 1
ATOM 2168 O O . ASP A 1 268 ? -16.554 -3.718 27.220 1.00 94.19 268 ASP A O 1
ATOM 2172 N N . ALA A 1 269 ? -18.113 -4.512 28.627 1.00 93.38 269 ALA A N 1
ATOM 2173 C CA . ALA A 1 269 ? -18.636 -3.208 29.025 1.00 93.38 269 ALA A CA 1
ATOM 2174 C C . ALA A 1 269 ? -17.552 -2.305 29.640 1.00 93.38 269 ALA A C 1
ATOM 2176 O O . ALA A 1 269 ? -17.584 -1.084 29.453 1.00 93.38 269 ALA A O 1
ATOM 2177 N N . LYS A 1 270 ? -16.539 -2.889 30.298 1.00 94.25 270 LYS A N 1
ATOM 2178 C CA . LYS A 1 270 ? -15.393 -2.136 30.840 1.00 94.25 270 LYS A CA 1
ATOM 2179 C C . LYS A 1 270 ? -14.526 -1.488 29.752 1.00 94.25 270 LYS A C 1
ATOM 2181 O O . LYS A 1 270 ? -13.875 -0.476 30.004 1.00 94.25 270 LYS A O 1
ATOM 2186 N N . ASN A 1 271 ? -14.595 -2.005 28.524 1.00 92.88 271 ASN A N 1
ATOM 2187 C CA . ASN A 1 271 ? -13.903 -1.465 27.354 1.00 92.88 271 ASN A CA 1
ATOM 2188 C C . ASN A 1 271 ? -14.763 -0.471 26.554 1.00 92.88 271 ASN A C 1
ATOM 2190 O O . ASN A 1 271 ? -14.309 0.019 25.525 1.00 92.88 271 ASN A O 1
ATOM 2194 N N . SER A 1 272 ? -15.965 -0.111 27.019 1.00 92.00 272 SER A N 1
ATOM 2195 C CA . SER A 1 272 ? -16.878 0.806 26.304 1.00 92.00 272 SER A CA 1
ATOM 2196 C C . SER A 1 272 ? -16.288 2.158 25.978 1.00 92.00 272 SER A C 1
ATOM 2198 O O . SER A 1 272 ? -16.515 2.698 24.898 1.00 92.00 272 SER A O 1
ATOM 2200 N N . ARG A 1 273 ? -15.450 2.678 26.870 1.00 94.75 273 ARG A N 1
ATOM 2201 C CA . ARG A 1 273 ? -14.694 3.905 26.629 1.00 94.75 273 ARG A CA 1
ATOM 2202 C C . ARG A 1 273 ? -13.722 3.799 25.446 1.00 94.75 273 ARG A C 1
ATOM 2204 O O . ARG A 1 273 ? -13.456 4.815 24.824 1.00 94.75 273 ARG A O 1
ATOM 2211 N N . LEU A 1 274 ? -13.191 2.607 25.160 1.00 94.12 274 LEU A N 1
ATOM 2212 C CA . LEU A 1 274 ? -12.214 2.362 24.091 1.00 94.12 274 LEU A CA 1
ATOM 2213 C C . LEU A 1 274 ? -12.879 2.232 22.716 1.00 94.12 274 LEU A C 1
ATOM 2215 O O . LEU A 1 274 ? -12.193 2.274 21.706 1.00 94.12 274 LEU A O 1
ATOM 2219 N N . MET A 1 275 ? -14.202 2.059 22.676 1.00 93.38 275 MET A N 1
ATOM 2220 C CA . MET A 1 275 ? -14.985 1.909 21.443 1.00 93.38 275 MET A CA 1
ATOM 2221 C C . MET A 1 275 ? -15.584 3.239 20.958 1.00 93.38 275 MET A C 1
ATOM 2223 O O . MET A 1 275 ? -16.426 3.243 20.065 1.00 93.38 275 MET A O 1
ATOM 2227 N N . LYS A 1 276 ? -15.197 4.360 21.578 1.00 93.69 276 LYS A N 1
ATOM 2228 C CA . LYS A 1 276 ? -15.625 5.710 21.197 1.00 93.69 276 LYS A CA 1
ATOM 2229 C C . LYS A 1 276 ? -14.599 6.341 20.265 1.00 93.69 276 LYS A C 1
ATOM 2231 O O . LYS A 1 276 ? -13.412 6.060 20.388 1.00 93.69 276 LYS A O 1
ATOM 2236 N N . ASN A 1 277 ? -15.063 7.242 19.407 1.00 91.31 277 ASN A N 1
ATOM 2237 C CA . ASN A 1 277 ? -14.246 8.002 18.462 1.00 91.31 277 ASN A CA 1
ATOM 2238 C C . ASN A 1 277 ? -14.532 9.507 18.578 1.00 91.31 277 ASN A C 1
ATOM 2240 O O . ASN A 1 277 ? -15.444 9.918 19.300 1.00 91.31 277 ASN A O 1
ATOM 2244 N N . ASP A 1 278 ? -13.759 10.330 17.867 1.00 88.50 278 ASP A N 1
ATOM 2245 C CA . ASP A 1 278 ? -13.953 11.788 17.779 1.00 88.50 278 ASP A CA 1
ATOM 2246 C C . ASP A 1 278 ? -15.140 12.136 16.854 1.00 88.50 278 ASP A C 1
ATOM 2248 O O . ASP A 1 278 ? -14.977 12.699 15.767 1.00 88.50 278 ASP A O 1
ATOM 2252 N N . TYR A 1 279 ? -16.348 11.712 17.244 1.00 90.25 279 TYR A N 1
ATOM 2253 C CA . TYR A 1 279 ? -17.566 11.909 16.455 1.00 90.25 279 TYR A CA 1
ATOM 2254 C C . TYR A 1 279 ? -17.809 13.396 16.170 1.00 90.25 279 TYR A C 1
ATOM 2256 O O . TYR A 1 279 ? -17.680 14.244 17.052 1.00 90.25 279 TYR A O 1
ATOM 2264 N N . GLY A 1 280 ? -18.189 13.706 14.929 1.00 88.81 280 GLY A N 1
ATOM 2265 C CA . GLY A 1 280 ? -18.391 15.080 14.455 1.00 88.81 280 GLY A CA 1
ATOM 2266 C C . GLY A 1 280 ? -17.163 15.706 13.787 1.00 88.81 280 GLY A C 1
ATOM 2267 O O . GLY A 1 280 ? -17.279 16.779 13.197 1.00 88.81 280 GLY A O 1
ATOM 2268 N N . ASN A 1 281 ? -16.004 15.041 13.810 1.00 90.56 281 ASN A N 1
ATOM 2269 C CA . ASN A 1 281 ? -14.846 15.469 13.033 1.00 90.56 281 ASN A CA 1
ATOM 2270 C C . ASN A 1 281 ? -15.093 15.215 11.525 1.00 90.56 281 ASN A C 1
ATOM 2272 O O . ASN A 1 281 ? -15.330 14.070 11.139 1.00 90.56 281 ASN A O 1
ATOM 2276 N N . PRO A 1 282 ? -15.021 16.235 10.643 1.00 92.75 282 PRO A N 1
ATOM 2277 C CA . PRO A 1 282 ? -15.316 16.072 9.213 1.00 92.75 282 PRO A CA 1
ATOM 2278 C C . PRO A 1 282 ? -14.306 15.180 8.478 1.00 92.75 282 PRO A C 1
ATOM 2280 O O . PRO A 1 282 ? -14.573 14.720 7.370 1.00 92.75 282 PRO A O 1
ATOM 2283 N N . TYR A 1 283 ? -13.144 14.937 9.084 1.00 93.62 283 TYR A N 1
ATOM 2284 C CA . TYR A 1 283 ? -12.077 14.113 8.528 1.00 93.62 283 TYR A CA 1
ATOM 2285 C C . TYR A 1 283 ? -12.082 12.681 9.069 1.00 93.62 283 TYR A C 1
ATOM 2287 O O . TYR A 1 283 ? -11.224 11.888 8.675 1.00 93.62 283 TYR A O 1
ATOM 2295 N N . LEU A 1 284 ? -13.022 12.357 9.966 1.00 94.44 284 LEU A N 1
ATOM 2296 C CA . LEU A 1 284 ? -13.136 11.045 10.588 1.00 94.44 284 LEU A CA 1
ATOM 2297 C C . LEU A 1 284 ? -13.245 9.958 9.514 1.00 94.44 284 LEU A C 1
ATOM 2299 O O . LEU A 1 284 ? -14.034 10.059 8.575 1.00 94.44 284 LEU A O 1
ATOM 2303 N N . GLY A 1 285 ? -12.419 8.928 9.655 1.00 94.88 285 GLY A N 1
ATOM 2304 C CA . GLY A 1 285 ? -12.452 7.754 8.795 1.00 94.88 285 GLY A CA 1
ATOM 2305 C C . GLY A 1 285 ? -11.563 7.797 7.558 1.00 94.88 285 GLY A C 1
ATOM 2306 O O . GLY A 1 285 ? -11.501 6.817 6.819 1.00 94.88 285 GLY A O 1
ATOM 2307 N N . PHE A 1 286 ? -10.820 8.875 7.332 1.00 94.94 286 PHE A N 1
ATOM 2308 C CA . PHE A 1 286 ? -9.948 8.988 6.163 1.00 94.94 286 PHE A CA 1
ATOM 2309 C C . PHE A 1 286 ? -8.460 9.025 6.546 1.00 94.94 286 PHE A C 1
ATOM 2311 O O . PHE A 1 286 ? -8.081 9.616 7.556 1.00 94.94 286 PHE A O 1
ATOM 2318 N N . ASP A 1 287 ? -7.592 8.420 5.727 1.00 92.50 287 ASP A N 1
ATOM 2319 C CA . ASP A 1 287 ? -6.118 8.462 5.850 1.00 92.50 287 ASP A CA 1
ATOM 2320 C C . ASP A 1 287 ? -5.559 9.805 5.345 1.00 92.50 287 ASP A C 1
ATOM 2322 O O . ASP A 1 287 ? -4.745 9.880 4.421 1.00 92.50 287 ASP A O 1
ATOM 2326 N N . ASN A 1 288 ? -6.070 10.884 5.925 1.00 92.81 288 ASN A N 1
ATOM 2327 C CA . ASN A 1 288 ? -5.734 12.259 5.600 1.00 92.81 288 ASN A CA 1
ATOM 2328 C C . ASN A 1 288 ? -4.927 12.893 6.745 1.00 92.81 288 ASN A C 1
ATOM 2330 O O . ASN A 1 288 ? -4.779 12.294 7.809 1.00 92.81 288 ASN A O 1
ATOM 2334 N N . VAL A 1 289 ? -4.320 14.053 6.498 1.00 92.50 289 VAL A N 1
ATOM 2335 C CA . VAL A 1 289 ? -3.457 14.721 7.493 1.00 92.50 289 VAL A CA 1
ATOM 2336 C C . VAL A 1 289 ? -4.228 15.725 8.349 1.00 92.50 289 VAL A C 1
ATOM 2338 O O . VAL A 1 289 ? -3.748 16.150 9.399 1.00 92.50 289 VAL A O 1
ATOM 2341 N N . GLU A 1 290 ? -5.415 16.094 7.890 1.00 93.31 290 GLU A N 1
ATOM 2342 C CA . GLU A 1 290 ? -6.301 17.088 8.459 1.00 93.31 290 GLU A CA 1
ATOM 2343 C C . GLU A 1 290 ? -6.993 16.564 9.729 1.00 93.31 290 GLU A C 1
ATOM 2345 O O . GLU A 1 290 ? -7.450 15.420 9.807 1.00 93.31 290 GLU A O 1
ATOM 2350 N N . GLY A 1 291 ? -7.066 17.400 10.768 1.00 87.81 291 GLY A N 1
ATOM 2351 C CA . GLY A 1 291 ? -7.678 17.015 12.043 1.00 87.81 291 GLY A CA 1
ATOM 2352 C C . GLY A 1 291 ? -6.830 16.042 12.869 1.00 87.81 291 GLY A C 1
ATOM 2353 O O . GLY A 1 291 ? -7.339 15.441 13.818 1.00 87.81 291 GLY A O 1
ATOM 2354 N N . LEU A 1 292 ? -5.552 15.854 12.512 1.00 93.69 292 LEU A N 1
ATOM 2355 C CA . LEU A 1 292 ? -4.610 15.005 13.245 1.00 93.69 292 LEU A CA 1
ATOM 2356 C C . LEU A 1 292 ? -3.774 15.766 14.279 1.00 93.69 292 LEU A C 1
ATOM 2358 O O . LEU A 1 292 ? -2.959 15.153 14.962 1.00 93.69 292 LEU A O 1
ATOM 2362 N N . GLU A 1 293 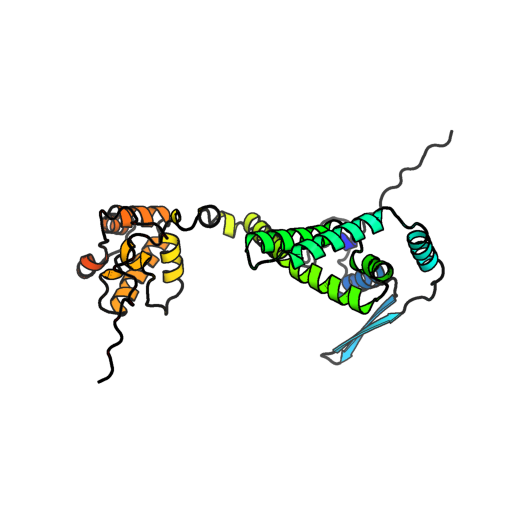? -3.946 17.081 14.416 1.00 93.75 293 GLU A N 1
ATOM 2363 C CA . GLU A 1 293 ? -3.110 17.957 15.247 1.00 93.75 293 GLU A CA 1
ATOM 2364 C C . GLU A 1 293 ? -3.031 17.482 16.701 1.00 93.75 293 GLU A C 1
ATOM 2366 O O . GLU A 1 293 ? -1.961 17.530 17.300 1.00 93.75 293 GLU A O 1
ATOM 2371 N N . LYS A 1 294 ? -4.136 16.951 17.236 1.00 92.69 294 LYS A N 1
ATOM 2372 C CA . LYS A 1 294 ? -4.234 16.436 18.612 1.00 92.69 294 LYS A CA 1
ATOM 2373 C C . LYS A 1 294 ? -3.576 15.065 18.817 1.00 92.69 294 LYS A C 1
ATOM 2375 O O . LYS A 1 294 ? -3.414 14.646 19.956 1.00 92.69 294 LYS A O 1
ATOM 2380 N N . PHE A 1 295 ? -3.223 14.369 17.738 1.00 92.81 295 PHE A N 1
ATOM 2381 C CA . PHE A 1 295 ? -2.774 12.972 17.753 1.00 92.81 295 PHE A CA 1
ATOM 2382 C C . PHE A 1 295 ? -1.349 12.798 17.208 1.00 92.81 295 PHE A C 1
ATOM 2384 O O . PHE A 1 295 ? -0.920 11.674 16.967 1.00 92.81 295 PHE A O 1
ATOM 2391 N N . LYS A 1 296 ? -0.622 13.896 16.951 1.00 90.75 296 LYS A N 1
ATOM 2392 C CA . LYS A 1 296 ? 0.750 13.848 16.410 1.00 90.75 296 LYS A CA 1
ATOM 2393 C C . LYS A 1 296 ? 1.768 13.315 17.415 1.00 90.75 296 LYS A C 1
ATOM 2395 O O . LYS A 1 296 ? 2.785 12.761 17.002 1.00 90.75 296 LYS A O 1
ATOM 2400 N N . ASP A 1 297 ? 1.499 13.493 18.701 1.00 90.19 297 ASP A N 1
ATOM 2401 C CA . ASP A 1 297 ? 2.371 13.009 19.760 1.00 90.19 297 ASP A CA 1
ATOM 2402 C C . ASP A 1 297 ? 2.253 11.491 19.924 1.00 90.19 297 ASP A C 1
ATOM 2404 O O . ASP A 1 297 ? 1.236 10.878 19.595 1.00 90.19 297 ASP A O 1
ATOM 2408 N N . SER A 1 298 ? 3.311 10.878 20.461 1.00 89.62 298 SER A N 1
ATOM 2409 C CA . SER A 1 298 ? 3.257 9.463 20.826 1.00 89.62 298 SER A CA 1
ATOM 2410 C C . SER A 1 298 ? 2.163 9.234 21.867 1.00 89.62 298 SER A C 1
ATOM 2412 O O . SER A 1 298 ? 2.063 9.979 22.849 1.00 89.62 298 SER A O 1
ATOM 2414 N N . LEU A 1 299 ? 1.384 8.171 21.666 1.00 91.50 299 LEU A N 1
ATOM 2415 C CA . LEU A 1 299 ? 0.283 7.774 22.537 1.00 91.50 299 LEU A CA 1
ATOM 2416 C C . LEU A 1 299 ? 0.770 7.574 23.978 1.00 91.50 299 LEU A C 1
ATOM 2418 O O . LEU A 1 299 ? 0.111 7.972 24.939 1.00 91.50 299 LEU A O 1
ATOM 2422 N N . PHE A 1 300 ? 1.970 7.011 24.133 1.00 92.00 300 PHE A N 1
ATOM 2423 C CA . PHE A 1 300 ? 2.611 6.822 25.425 1.00 92.00 300 PHE A CA 1
ATOM 2424 C C . PHE A 1 300 ? 3.775 7.794 25.582 1.00 92.00 300 PHE A C 1
ATOM 2426 O O . PHE A 1 300 ? 4.872 7.571 25.065 1.00 92.00 300 PHE A O 1
ATOM 2433 N N . LYS A 1 301 ? 3.571 8.857 26.369 1.00 84.00 301 LYS A N 1
ATOM 2434 C CA . LYS A 1 301 ? 4.667 9.749 26.770 1.00 84.00 301 LYS A CA 1
ATOM 2435 C C . LYS A 1 301 ? 5.793 8.913 27.382 1.00 84.00 301 LYS A C 1
ATOM 2437 O O . LYS A 1 301 ? 5.566 8.171 28.342 1.00 84.00 301 LYS A O 1
ATOM 2442 N N . ARG A 1 302 ? 7.016 9.031 26.847 1.00 74.19 302 ARG A N 1
ATOM 2443 C CA . ARG A 1 302 ? 8.203 8.430 27.472 1.00 74.19 302 ARG A CA 1
ATOM 2444 C C . ARG A 1 302 ? 8.283 8.963 28.898 1.00 74.19 302 ARG A C 1
ATOM 2446 O O . ARG A 1 302 ? 8.428 10.168 29.088 1.00 74.19 302 ARG A O 1
ATOM 2453 N N . ARG A 1 303 ? 8.186 8.081 29.899 1.00 62.88 303 ARG A N 1
ATOM 2454 C CA . ARG A 1 303 ? 8.558 8.453 31.266 1.00 62.88 303 ARG A CA 1
ATOM 2455 C C . ARG A 1 303 ? 10.024 8.871 31.205 1.00 62.88 303 ARG A C 1
ATOM 2457 O O . ARG A 1 303 ? 10.878 8.035 30.908 1.00 62.88 303 ARG A O 1
ATOM 2464 N N . LEU A 1 304 ? 10.296 10.159 31.411 1.00 55.16 304 LEU A N 1
ATOM 2465 C CA . LEU A 1 304 ? 11.647 10.625 31.696 1.00 55.16 304 LEU A CA 1
ATOM 2466 C C . LEU A 1 304 ? 12.097 9.827 32.920 1.00 55.16 304 LEU A C 1
ATOM 2468 O O . LEU A 1 304 ? 11.454 9.895 33.965 1.00 55.16 304 LEU A O 1
ATOM 2472 N N . ARG A 1 305 ? 13.114 8.977 32.750 1.00 51.62 305 ARG A N 1
ATOM 2473 C CA . ARG A 1 305 ? 13.769 8.329 33.884 1.00 51.62 305 ARG A CA 1
ATOM 2474 C C . ARG A 1 305 ? 14.455 9.453 34.658 1.00 51.62 305 ARG A C 1
ATOM 2476 O O . ARG A 1 305 ? 15.459 9.969 34.179 1.00 51.62 305 ARG A O 1
ATOM 2483 N N . SER A 1 306 ? 13.833 9.886 35.751 1.00 49.84 306 SER A N 1
ATOM 2484 C CA . SER A 1 306 ? 14.477 10.668 36.807 1.00 49.84 306 SER A CA 1
ATOM 2485 C C . SER A 1 306 ? 15.352 9.750 37.642 1.00 49.84 306 SER A C 1
ATOM 2487 O O . SER A 1 306 ? 14.815 8.676 38.008 1.00 49.84 306 SER A O 1
#

pLDDT: mean 80.37, std 16.85, range [39.22, 97.94]